Protein AF-A0A1Q9ULV7-F1 (afdb_monomer_lite)

Sequence (318 aa):
MSEQQWQPAEAELHELWAAVAELGGATAHGSRVTHRDVQRASTTVAAQVDVTGADGRRVAETFCASTSAKARGAMRMSDGSVDLGVWRFPHDPALPGLAAAVDADRMRALLTRFGLPTGGLTIRVRAYRPLRRAVVELRTDAASVFVKVLRPDRVEALHRLHRAAEGGIVPESLGWTDDGLLLLAGVGGRSLRDLLWSGNTIELERIDPASLVDTLRGLPQAFADQGHRPSWADRARHYADVVARLHPAVGGRAHAIADASRRGRRIRTCPCTATSTRPSCWCRAASSSACSTSTPRGRAIRTTTPPACSDTCPCWRR

Structure (mmCIF, N/CA/C/O backbone):
data_AF-A0A1Q9ULV7-F1
#
_entry.id   AF-A0A1Q9ULV7-F1
#
loop_
_atom_site.group_PDB
_atom_site.id
_atom_site.type_symbol
_atom_site.label_atom_id
_atom_site.label_alt_id
_atom_site.label_comp_id
_atom_site.label_asym_id
_atom_site.label_entity_id
_atom_site.label_seq_id
_atom_site.pdbx_PDB_ins_code
_atom_site.Cartn_x
_atom_site.Cartn_y
_atom_site.Cartn_z
_atom_site.occupancy
_atom_site.B_iso_or_equiv
_atom_site.auth_seq_id
_atom_site.auth_comp_id
_atom_site.auth_asym_id
_atom_site.auth_atom_id
_atom_site.pdbx_PDB_model_num
ATOM 1 N N . MET A 1 1 ? -30.154 12.757 0.458 1.00 32.81 1 MET A N 1
ATOM 2 C CA . MET A 1 1 ? -29.635 12.483 1.813 1.00 32.81 1 MET A CA 1
ATOM 3 C C . MET A 1 1 ? -28.124 12.580 1.743 1.00 32.81 1 MET A C 1
ATOM 5 O O . MET A 1 1 ? -27.527 11.855 0.960 1.00 32.81 1 MET A O 1
ATOM 9 N N . SER A 1 2 ? -27.523 13.549 2.431 1.00 41.06 2 SER A N 1
ATOM 10 C CA . SER A 1 2 ? -26.065 13.659 2.521 1.00 41.06 2 SER A CA 1
ATOM 11 C C . SER A 1 2 ? -25.571 12.486 3.362 1.00 41.06 2 SER A C 1
ATOM 13 O O . SER A 1 2 ? -25.710 12.543 4.580 1.00 41.06 2 SER A O 1
ATOM 15 N N . GLU A 1 3 ? -25.044 11.426 2.742 1.00 53.25 3 GLU A N 1
ATOM 16 C CA . GLU A 1 3 ? -24.237 10.436 3.464 1.00 53.25 3 GLU A CA 1
ATOM 17 C C . GLU A 1 3 ? -23.111 11.207 4.155 1.00 53.25 3 GLU A C 1
ATOM 19 O O . GLU A 1 3 ? -22.210 11.736 3.498 1.00 53.25 3 GLU A O 1
ATOM 24 N N . GLN A 1 4 ? -23.212 11.366 5.476 1.00 64.31 4 GLN A N 1
ATOM 25 C CA . GLN A 1 4 ? -22.136 11.940 6.265 1.00 64.31 4 GLN A CA 1
ATOM 26 C C . GLN A 1 4 ? -20.949 10.997 6.138 1.00 64.31 4 GLN A C 1
ATOM 28 O O . GLN A 1 4 ? -20.909 9.898 6.682 1.00 64.31 4 GLN A O 1
ATOM 33 N N . GLN A 1 5 ? -19.995 11.418 5.321 1.00 78.25 5 GLN A N 1
ATOM 34 C CA . GLN A 1 5 ? -18.771 10.684 5.129 1.00 78.25 5 GLN A CA 1
ATOM 35 C C . GLN A 1 5 ? -17.963 10.727 6.428 1.00 78.25 5 GLN A C 1
ATOM 37 O O . GLN A 1 5 ? -17.578 11.812 6.859 1.00 78.25 5 GLN A O 1
ATOM 42 N N . TRP A 1 6 ? -17.657 9.554 6.992 1.00 87.25 6 TRP A N 1
ATOM 43 C CA . TRP A 1 6 ? -16.797 9.420 8.170 1.00 87.25 6 TRP A CA 1
ATOM 44 C C . TRP A 1 6 ? -15.483 10.188 7.978 1.00 87.25 6 TRP A C 1
ATOM 46 O O . TRP A 1 6 ? -14.703 9.898 7.062 1.00 87.25 6 TRP A O 1
ATOM 56 N N . GLN A 1 7 ? -15.265 11.201 8.810 1.00 84.50 7 GLN A N 1
ATOM 57 C CA . GLN A 1 7 ? -14.091 12.068 8.799 1.00 84.50 7 GLN A CA 1
ATOM 58 C C . GLN A 1 7 ? -13.685 12.329 10.245 1.00 84.50 7 GLN A C 1
ATOM 60 O O . GLN A 1 7 ? -14.030 13.374 10.791 1.00 84.50 7 GLN A O 1
ATOM 65 N N . PRO A 1 8 ? -12.978 11.375 10.868 1.00 87.31 8 PRO A N 1
ATOM 66 C CA . PRO A 1 8 ? -12.764 11.433 12.295 1.00 87.31 8 PRO A CA 1
ATOM 67 C C . PRO A 1 8 ? -11.796 12.561 12.662 1.00 87.31 8 PRO A C 1
ATOM 69 O O . PRO A 1 8 ? -10.767 12.776 11.986 1.00 87.31 8 PRO A O 1
ATOM 72 N N . ALA A 1 9 ? -12.129 13.257 13.743 1.00 87.75 9 ALA A N 1
ATOM 73 C CA . ALA A 1 9 ? -11.237 14.150 14.459 1.00 87.75 9 ALA A CA 1
ATOM 74 C C . ALA A 1 9 ? -10.083 13.358 15.098 1.00 87.75 9 ALA A C 1
ATOM 76 O O . ALA A 1 9 ? -10.103 12.131 15.199 1.00 87.75 9 ALA A O 1
ATOM 77 N N . GLU A 1 10 ? -9.038 14.065 15.520 1.00 86.75 10 GLU A N 1
ATOM 78 C CA . GLU A 1 10 ? -7.874 13.431 16.147 1.00 86.75 10 GLU A CA 1
ATOM 79 C C . GLU A 1 10 ? -8.225 12.755 17.482 1.00 86.75 10 GLU A C 1
ATOM 81 O O . GLU A 1 10 ? -7.736 11.661 17.748 1.00 86.75 10 GLU A O 1
ATOM 86 N N . ALA A 1 11 ? -9.133 13.350 18.263 1.00 88.44 11 ALA A N 1
ATOM 87 C CA . ALA A 1 11 ? -9.629 12.774 19.514 1.00 88.44 11 ALA A CA 1
ATOM 88 C C . ALA A 1 11 ? -10.381 11.448 19.291 1.00 88.44 11 ALA A C 1
ATOM 90 O O . ALA A 1 11 ? -10.070 10.453 19.937 1.00 88.44 11 ALA A O 1
ATOM 91 N N . GLU A 1 12 ? -11.282 11.393 18.304 1.00 90.75 12 GLU A N 1
ATOM 92 C CA . GLU A 1 12 ? -12.015 10.164 17.955 1.00 90.75 12 GLU A CA 1
ATOM 93 C C . GLU A 1 12 ? -11.064 9.052 17.484 1.00 90.75 12 GLU A C 1
ATOM 95 O O . GLU A 1 12 ? -11.247 7.878 17.799 1.00 90.75 12 GLU A O 1
ATOM 100 N N . LEU A 1 13 ? -10.007 9.410 16.742 1.00 92.44 13 LEU A N 1
ATOM 101 C CA . LEU A 1 13 ? -8.967 8.451 16.367 1.00 92.44 13 LEU A CA 1
ATOM 102 C C . LEU A 1 13 ? -8.170 7.962 17.578 1.00 92.44 13 LEU A C 1
ATOM 104 O O . LEU A 1 13 ? -7.820 6.787 17.621 1.00 92.44 13 LEU A O 1
ATOM 108 N N . HIS A 1 14 ? -7.872 8.833 18.543 1.00 92.00 14 HIS A N 1
ATOM 109 C CA . HIS A 1 14 ? -7.173 8.447 19.766 1.00 92.00 14 HIS A CA 1
ATOM 110 C C . HIS A 1 14 ? -7.972 7.409 20.563 1.00 92.00 14 HIS A C 1
ATOM 112 O O . HIS A 1 14 ? -7.424 6.360 20.898 1.00 92.00 14 HIS A O 1
ATOM 118 N N . GLU A 1 15 ? -9.265 7.656 20.783 1.00 93.25 15 GLU A N 1
ATOM 119 C CA . GLU A 1 15 ? -10.170 6.719 21.464 1.00 93.25 15 GLU A CA 1
ATOM 120 C C . GLU A 1 15 ? -10.279 5.386 20.714 1.00 93.25 15 GLU A C 1
ATOM 122 O O . GLU A 1 15 ? -10.135 4.318 21.312 1.00 93.25 15 GLU A O 1
ATOM 127 N N . LEU A 1 16 ? -10.437 5.437 19.386 1.00 94.56 16 LEU A N 1
ATOM 128 C CA . LEU A 1 16 ? -10.466 4.242 18.544 1.00 94.56 16 LEU A CA 1
ATOM 129 C C . LEU A 1 16 ? -9.190 3.405 18.706 1.00 94.56 16 LEU A C 1
ATOM 131 O O . LEU A 1 16 ? -9.261 2.191 18.885 1.00 94.56 16 LEU A O 1
ATOM 135 N N . TRP A 1 17 ? -8.011 4.028 18.640 1.00 96.06 17 TRP A N 1
ATOM 136 C CA . TRP A 1 17 ? -6.744 3.302 18.752 1.00 96.06 17 TRP A CA 1
ATOM 137 C C . TRP A 1 17 ? -6.467 2.786 20.158 1.00 96.06 17 TRP A C 1
ATOM 139 O O . TRP A 1 17 ? -5.884 1.708 20.278 1.00 96.06 17 TRP A O 1
ATOM 149 N N . ALA A 1 18 ? -6.907 3.500 21.195 1.00 94.94 18 ALA A N 1
ATOM 150 C CA . ALA A 1 18 ? -6.852 3.020 22.570 1.00 94.94 18 ALA A CA 1
ATOM 151 C C . ALA A 1 18 ? -7.682 1.740 22.737 1.00 94.94 18 ALA A C 1
ATOM 153 O O . ALA A 1 18 ? -7.139 0.724 23.170 1.00 94.94 18 ALA A O 1
ATOM 154 N N . ALA A 1 19 ? -8.936 1.742 22.274 1.00 94.19 19 ALA A N 1
ATOM 155 C CA . ALA A 1 19 ? -9.805 0.567 22.327 1.00 94.19 19 ALA A CA 1
ATOM 156 C C . ALA A 1 19 ? -9.229 -0.628 21.541 1.00 94.19 19 ALA A C 1
ATOM 158 O O . ALA A 1 19 ? -9.236 -1.763 22.013 1.00 94.19 19 ALA A O 1
ATOM 159 N N . VAL A 1 20 ? -8.675 -0.387 20.346 1.00 94.31 20 VAL A N 1
ATOM 160 C CA . VAL A 1 20 ? -8.048 -1.442 19.525 1.00 94.31 20 VAL A CA 1
ATOM 161 C C . VAL A 1 20 ? -6.798 -2.020 20.188 1.00 94.31 20 VAL A C 1
ATOM 163 O O . VAL A 1 20 ? -6.559 -3.226 20.089 1.00 94.31 20 VAL A O 1
ATOM 166 N N . ALA A 1 21 ? -5.987 -1.184 20.840 1.00 94.69 21 ALA A N 1
ATOM 167 C CA . ALA A 1 21 ? -4.818 -1.648 21.578 1.00 94.69 21 ALA A CA 1
ATOM 168 C C . ALA A 1 21 ? -5.236 -2.508 22.776 1.00 94.69 21 ALA A C 1
ATOM 170 O O . ALA A 1 21 ? -4.694 -3.602 22.941 1.00 94.69 21 ALA A O 1
ATOM 171 N N . GLU A 1 22 ? -6.233 -2.061 23.544 1.00 93.94 22 GLU A N 1
ATOM 172 C CA . GLU A 1 22 ? -6.719 -2.747 24.744 1.00 93.94 22 GLU A CA 1
ATOM 173 C C . GLU A 1 22 ? -7.299 -4.127 24.417 1.00 93.94 22 GLU A C 1
ATOM 175 O O . GLU A 1 22 ? -6.940 -5.116 25.055 1.00 93.94 22 GLU A O 1
ATOM 180 N N . LEU A 1 23 ? -8.085 -4.231 23.340 1.00 90.50 23 LEU A N 1
ATOM 181 C CA . LEU A 1 23 ? -8.566 -5.517 22.814 1.00 90.50 23 LEU A CA 1
ATOM 182 C C . LEU A 1 23 ? -7.422 -6.477 22.452 1.00 90.50 23 LEU A C 1
ATOM 184 O O . LEU A 1 23 ? -7.585 -7.694 22.506 1.00 90.50 23 LEU A O 1
ATOM 188 N N . GLY A 1 24 ? -6.265 -5.935 22.072 1.00 88.00 24 GLY A N 1
ATOM 189 C CA . GLY A 1 24 ? -5.045 -6.687 21.795 1.00 88.00 24 GLY A CA 1
ATOM 190 C C . GLY A 1 24 ? -4.137 -6.899 23.009 1.00 88.00 24 GLY A C 1
ATOM 191 O O . GLY A 1 24 ? -2.995 -7.311 22.810 1.00 88.00 24 GLY A O 1
ATOM 192 N N . GLY A 1 25 ? -4.593 -6.587 24.228 1.00 91.62 25 GLY A N 1
ATOM 193 C CA . GLY A 1 25 ? -3.808 -6.716 25.459 1.00 91.62 25 GLY A CA 1
ATOM 194 C C . GLY A 1 25 ? -2.664 -5.704 25.579 1.00 91.62 25 GLY A C 1
ATOM 195 O O . GLY A 1 25 ? -1.643 -6.005 26.199 1.00 91.62 25 GLY A O 1
ATOM 196 N N . ALA A 1 26 ? -2.796 -4.535 24.950 1.00 94.88 26 ALA A N 1
ATOM 197 C CA . ALA A 1 26 ? -1.794 -3.477 24.965 1.00 94.88 26 ALA A CA 1
ATOM 198 C C . ALA A 1 26 ? -2.403 -2.120 25.343 1.00 94.88 26 ALA A C 1
ATOM 200 O O . ALA A 1 26 ? -3.591 -1.877 25.168 1.00 94.88 26 ALA A O 1
ATOM 201 N N . THR A 1 27 ? -1.574 -1.196 25.816 1.00 95.88 27 THR A N 1
ATOM 202 C CA . THR A 1 27 ? -1.992 0.185 26.105 1.00 95.88 27 THR A CA 1
ATOM 203 C C . THR A 1 27 ? -1.445 1.124 25.040 1.00 95.88 27 THR A C 1
ATOM 205 O O . THR A 1 27 ? -0.239 1.118 24.794 1.00 95.88 27 THR A O 1
ATOM 208 N N . ALA A 1 28 ? -2.305 1.934 24.416 1.00 95.94 28 ALA A N 1
ATOM 209 C CA . ALA A 1 28 ? -1.885 2.971 23.476 1.00 95.94 28 ALA A CA 1
ATOM 210 C C . ALA A 1 28 ? -1.490 4.262 24.212 1.00 95.94 28 ALA A C 1
ATOM 212 O O . ALA A 1 28 ? -2.206 4.720 25.095 1.00 95.94 28 ALA A O 1
ATOM 213 N N . HIS A 1 29 ? -0.378 4.879 23.809 1.00 92.88 29 HIS A N 1
ATOM 214 C CA . HIS A 1 29 ? 0.146 6.113 24.427 1.00 92.88 29 HIS A CA 1
ATOM 215 C C . HIS A 1 29 ? 0.010 7.344 23.536 1.00 92.88 29 HIS A C 1
ATOM 217 O O . HIS A 1 29 ? 0.014 8.476 24.009 1.00 92.88 29 HIS A O 1
ATOM 223 N N . GLY A 1 30 ? -0.059 7.134 22.225 1.00 91.88 30 GLY A N 1
ATOM 224 C CA . GLY A 1 30 ? -0.088 8.200 21.238 1.00 91.88 30 GLY A CA 1
ATOM 225 C C . GLY A 1 30 ? -0.215 7.636 19.836 1.00 91.88 30 GLY A C 1
ATOM 226 O O . GLY A 1 30 ? 0.071 6.461 19.593 1.00 91.88 30 GLY A O 1
ATOM 227 N N . SER A 1 31 ? -0.663 8.472 18.903 1.00 95.12 31 SER A N 1
ATOM 228 C CA . SER A 1 31 ? -0.766 8.070 17.508 1.00 95.12 31 SER A CA 1
ATOM 229 C C . SER A 1 31 ? -0.402 9.198 16.559 1.00 95.12 31 SER A C 1
ATOM 231 O O . SER A 1 31 ? -0.527 10.375 16.881 1.00 95.12 31 SER A O 1
ATOM 233 N N . ARG A 1 32 ? 0.038 8.823 15.363 1.00 94.62 32 ARG A N 1
ATOM 234 C CA . ARG A 1 32 ? 0.311 9.744 14.268 1.00 94.62 32 ARG A CA 1
ATOM 235 C C . ARG A 1 32 ? -0.296 9.192 12.996 1.00 94.62 32 ARG A C 1
ATOM 237 O O . ARG A 1 32 ? 0.119 8.137 12.513 1.00 94.62 32 ARG A O 1
ATOM 244 N N . VAL A 1 33 ? -1.247 9.921 12.419 1.00 94.75 33 VAL A N 1
ATOM 245 C CA . VAL A 1 33 ? -1.843 9.552 11.132 1.00 94.75 33 VAL A CA 1
ATOM 246 C C . VAL A 1 33 ? -0.758 9.548 10.056 1.00 94.75 33 VAL A C 1
ATOM 248 O O . VAL A 1 33 ? -0.104 10.556 9.794 1.00 94.75 33 VAL A O 1
ATOM 251 N N . THR A 1 34 ? -0.565 8.398 9.419 1.00 94.56 34 THR A N 1
ATOM 252 C CA . THR A 1 34 ? 0.392 8.209 8.319 1.00 94.56 34 THR A CA 1
ATOM 253 C C . THR A 1 34 ? -0.307 8.118 6.969 1.00 94.56 34 THR A C 1
ATOM 255 O O . THR A 1 34 ? 0.311 8.353 5.928 1.00 94.56 34 THR A O 1
ATOM 258 N N . HIS A 1 35 ? -1.605 7.804 6.967 1.00 93.38 35 HIS A N 1
ATOM 259 C CA . HIS A 1 35 ? -2.405 7.690 5.760 1.00 93.38 35 HIS A CA 1
ATOM 260 C C . HIS A 1 35 ? -3.851 8.121 5.998 1.00 93.38 35 HIS A C 1
ATOM 262 O O . HIS A 1 35 ? -4.476 7.714 6.975 1.00 93.38 35 HIS A O 1
ATOM 268 N N . ARG A 1 36 ? -4.410 8.880 5.052 1.00 92.19 36 ARG A N 1
ATOM 269 C CA . ARG A 1 36 ? -5.841 9.182 4.977 1.00 92.19 36 ARG A CA 1
ATOM 270 C C . ARG A 1 36 ? -6.268 9.174 3.507 1.00 92.19 36 ARG A C 1
ATOM 272 O O . ARG A 1 36 ? -5.798 9.998 2.725 1.00 92.19 36 ARG A O 1
ATOM 279 N N . ASP A 1 37 ? -7.120 8.224 3.127 1.00 90.69 37 ASP A N 1
ATOM 280 C CA . ASP A 1 37 ? -7.722 8.119 1.791 1.00 90.69 37 ASP A CA 1
ATOM 281 C C . ASP A 1 37 ? -9.222 8.405 1.884 1.00 90.69 37 ASP A C 1
ATOM 283 O O . ASP A 1 37 ? -9.976 7.627 2.470 1.00 90.69 37 ASP A O 1
ATOM 287 N N . VAL A 1 38 ? -9.646 9.525 1.301 1.00 88.81 38 VAL A N 1
ATOM 288 C CA . VAL A 1 38 ? -11.042 9.977 1.270 1.00 88.81 38 VAL A CA 1
ATOM 289 C C . VAL A 1 38 ? -11.572 9.771 -0.146 1.00 88.81 38 VAL A C 1
ATOM 291 O O . VAL A 1 38 ? -11.204 10.486 -1.078 1.00 88.81 38 VAL A O 1
ATOM 294 N N . GLN A 1 39 ? -12.426 8.767 -0.318 1.00 85.00 39 GLN A N 1
ATOM 295 C CA . GLN A 1 39 ? -13.114 8.463 -1.578 1.00 85.00 39 GLN A CA 1
ATOM 296 C C . GLN A 1 39 ? -14.535 9.023 -1.552 1.00 85.00 39 GLN A C 1
ATOM 298 O O . GLN A 1 39 ? -14.931 9.628 -0.575 1.00 85.00 39 GLN A O 1
ATOM 303 N N . ARG A 1 40 ? -15.343 8.845 -2.601 1.00 79.94 40 ARG A N 1
ATOM 304 C CA . ARG A 1 40 ? -16.741 9.320 -2.553 1.00 79.94 40 ARG A CA 1
ATOM 305 C C . ARG A 1 40 ? -17.602 8.587 -1.518 1.00 79.94 40 ARG A C 1
ATOM 307 O O . ARG A 1 40 ? -18.448 9.216 -0.911 1.00 79.94 40 ARG A O 1
ATOM 314 N N . ALA A 1 41 ? -17.371 7.287 -1.339 1.00 84.00 41 ALA A N 1
ATOM 315 C CA . ALA A 1 41 ? -18.220 6.402 -0.533 1.00 84.00 41 ALA A CA 1
ATOM 316 C C . ALA A 1 41 ? -17.466 5.718 0.621 1.00 84.00 41 ALA A C 1
ATOM 318 O O . ALA A 1 41 ? -17.955 4.762 1.209 1.00 84.00 41 ALA A O 1
ATOM 319 N N . SER A 1 42 ? -16.220 6.117 0.896 1.00 91.12 42 SER A N 1
ATOM 320 C CA . SER A 1 42 ? -15.445 5.503 1.977 1.00 91.12 42 SER A CA 1
ATOM 321 C C . SER A 1 42 ? -14.295 6.388 2.420 1.00 91.12 42 SER A C 1
ATOM 323 O O . SER A 1 42 ? -13.649 7.022 1.582 1.00 91.12 42 SER A O 1
ATOM 325 N N . THR A 1 43 ? -13.963 6.316 3.700 1.00 93.56 43 THR A N 1
ATOM 326 C CA . THR A 1 43 ? -12.745 6.895 4.266 1.00 93.56 43 THR A CA 1
ATOM 327 C C . THR A 1 43 ? -11.902 5.773 4.849 1.00 93.56 43 THR A C 1
ATOM 329 O O . THR A 1 43 ? -12.435 4.845 5.446 1.00 93.56 43 THR A O 1
ATOM 332 N N . THR A 1 44 ? -10.591 5.819 4.624 1.00 96.00 44 THR A N 1
ATOM 333 C CA . THR A 1 44 ? -9.619 4.880 5.200 1.00 96.00 44 THR A CA 1
ATOM 334 C C . THR A 1 44 ? -8.516 5.663 5.888 1.00 96.00 44 THR A C 1
ATOM 336 O O . THR A 1 44 ? -7.936 6.562 5.278 1.00 96.00 44 THR A O 1
ATOM 339 N N . VAL A 1 45 ? -8.215 5.319 7.134 1.00 96.62 45 VAL A N 1
ATOM 340 C CA . VAL A 1 45 ? -7.167 5.941 7.945 1.00 96.62 45 VAL A CA 1
ATOM 341 C C . VAL A 1 45 ? -6.171 4.866 8.356 1.00 96.62 45 VAL A C 1
ATOM 343 O O . VAL A 1 45 ? -6.577 3.767 8.722 1.00 96.62 45 VAL A O 1
ATOM 346 N N . ALA A 1 46 ? -4.879 5.181 8.300 1.00 97.44 46 ALA A N 1
ATOM 347 C CA . ALA A 1 46 ? -3.854 4.428 9.011 1.00 97.44 46 ALA A CA 1
ATOM 348 C C . ALA A 1 46 ? -3.035 5.364 9.892 1.00 97.44 46 ALA A C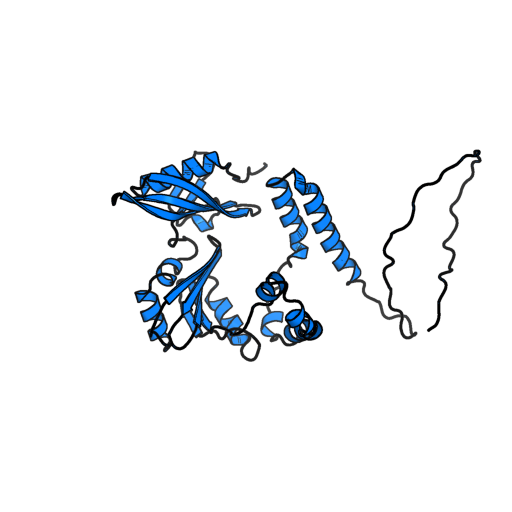 1
ATOM 350 O O . ALA A 1 46 ? -2.729 6.496 9.497 1.00 97.44 46 ALA A O 1
ATOM 351 N N . ALA A 1 47 ? -2.667 4.875 11.067 1.00 97.44 47 ALA A N 1
ATOM 352 C CA . ALA A 1 47 ? -1.849 5.587 12.029 1.00 97.44 47 ALA A CA 1
ATOM 353 C C . ALA A 1 47 ? -0.725 4.686 12.534 1.00 97.44 47 ALA A C 1
ATOM 355 O O . ALA A 1 47 ? -0.903 3.476 12.662 1.00 97.44 47 ALA A O 1
ATOM 356 N N . GLN A 1 48 ? 0.428 5.290 12.816 1.00 97.19 48 GLN A N 1
ATOM 357 C CA . GLN A 1 48 ? 1.386 4.680 13.727 1.00 97.19 48 GLN A CA 1
ATOM 358 C C . GLN A 1 48 ? 0.906 4.930 15.152 1.00 97.19 48 GLN A C 1
ATOM 360 O O . GLN A 1 48 ? 0.643 6.080 15.489 1.00 97.19 48 GLN A O 1
ATOM 365 N N . VAL A 1 49 ? 0.769 3.875 15.944 1.00 97.38 49 VAL A N 1
ATOM 366 C CA . VAL A 1 49 ? 0.291 3.904 17.324 1.00 97.38 49 VAL A CA 1
ATOM 367 C C . VAL A 1 49 ? 1.393 3.344 18.204 1.00 97.38 49 VAL A C 1
ATOM 369 O O . VAL A 1 49 ? 1.861 2.228 17.979 1.00 97.38 49 VAL A O 1
ATOM 372 N N . ASP A 1 50 ? 1.815 4.124 19.187 1.00 96.88 50 ASP A N 1
ATOM 373 C CA . ASP A 1 50 ? 2.756 3.647 20.187 1.00 96.88 50 ASP A CA 1
ATOM 374 C C . ASP A 1 50 ? 2.001 2.816 21.217 1.00 96.88 50 ASP A C 1
ATOM 376 O O . ASP A 1 50 ? 1.136 3.344 21.919 1.00 96.88 50 ASP A O 1
ATOM 380 N N . VAL A 1 51 ? 2.349 1.538 21.330 1.00 96.88 51 VAL A N 1
ATOM 381 C CA . VAL A 1 51 ? 1.700 0.595 22.238 1.00 96.88 51 VAL A CA 1
ATOM 382 C C . VAL A 1 51 ? 2.706 -0.024 23.199 1.00 96.88 51 VAL A C 1
ATOM 384 O O . VAL A 1 51 ? 3.856 -0.265 22.830 1.00 96.88 51 VAL A O 1
ATOM 387 N N . THR A 1 52 ? 2.275 -0.292 24.428 1.00 96.81 52 THR A N 1
ATOM 388 C CA . THR A 1 52 ? 3.006 -1.135 25.383 1.00 96.81 52 THR A CA 1
ATOM 389 C C . THR A 1 52 ? 2.260 -2.447 25.542 1.00 96.81 52 THR A C 1
ATOM 391 O O . THR A 1 52 ? 1.099 -2.434 25.947 1.00 96.81 52 THR A O 1
ATOM 394 N N . GLY A 1 53 ? 2.912 -3.556 25.192 1.00 91.31 53 GLY A N 1
ATOM 395 C CA . GLY A 1 53 ? 2.358 -4.897 25.372 1.00 91.31 53 GLY A CA 1
ATOM 396 C C . GLY A 1 53 ? 2.498 -5.406 26.808 1.00 91.31 53 GLY A C 1
ATOM 397 O O . GLY A 1 53 ? 3.082 -4.747 27.669 1.00 91.31 53 GLY A O 1
ATOM 398 N N . ALA A 1 54 ? 2.008 -6.622 27.052 1.00 86.38 54 ALA A N 1
ATOM 399 C CA . ALA A 1 54 ? 2.124 -7.295 28.348 1.00 86.38 54 ALA A CA 1
ATOM 400 C C . ALA A 1 54 ? 3.583 -7.540 28.792 1.00 86.38 54 ALA A C 1
ATOM 402 O O . ALA A 1 54 ? 3.852 -7.663 29.982 1.00 86.38 54 ALA A O 1
ATOM 403 N N . ASP A 1 55 ? 4.528 -7.574 27.848 1.00 89.75 55 ASP A N 1
ATOM 404 C CA . ASP A 1 55 ? 5.971 -7.667 28.105 1.00 89.75 55 ASP A CA 1
ATOM 405 C C . ASP A 1 55 ? 6.589 -6.343 28.605 1.00 89.75 55 ASP A C 1
ATOM 407 O O . ASP A 1 55 ? 7.793 -6.270 28.848 1.00 89.75 55 ASP A O 1
ATOM 411 N N . GLY A 1 56 ? 5.784 -5.281 28.731 1.00 91.25 56 GLY A N 1
ATOM 412 C CA . GLY A 1 56 ? 6.219 -3.943 29.127 1.00 91.25 56 GLY A CA 1
ATOM 413 C C . GLY A 1 56 ? 6.986 -3.191 28.036 1.00 91.25 56 GLY A C 1
ATOM 414 O O . GLY A 1 56 ? 7.367 -2.034 28.238 1.00 91.25 56 GLY A O 1
ATOM 415 N N . ARG A 1 57 ? 7.207 -3.794 26.861 1.00 92.44 57 ARG A N 1
ATOM 416 C CA . ARG A 1 57 ? 7.992 -3.184 25.791 1.00 92.44 57 ARG A CA 1
ATOM 417 C C . ARG A 1 57 ? 7.125 -2.236 24.977 1.00 92.44 57 ARG A C 1
ATOM 419 O O . ARG A 1 57 ? 6.039 -2.588 24.520 1.00 92.44 57 ARG A O 1
ATOM 426 N N . ARG A 1 58 ? 7.638 -1.024 24.753 1.00 94.19 58 ARG A N 1
ATOM 427 C CA . ARG A 1 58 ? 6.984 -0.030 23.901 1.00 94.19 58 ARG A CA 1
ATOM 428 C C . ARG A 1 58 ? 7.414 -0.201 22.448 1.00 94.19 58 ARG A C 1
ATOM 430 O O . ARG A 1 58 ? 8.608 -0.196 22.148 1.00 94.19 58 ARG A O 1
ATOM 437 N N . VAL A 1 59 ? 6.444 -0.327 21.550 1.00 95.25 59 VAL A N 1
ATOM 438 C CA . VAL A 1 59 ? 6.657 -0.474 20.106 1.00 95.25 59 VAL A CA 1
ATOM 439 C C . VAL A 1 59 ? 5.691 0.408 19.324 1.00 95.25 59 VAL A C 1
ATOM 441 O O . VAL A 1 59 ? 4.581 0.678 19.773 1.00 95.25 59 VAL A O 1
ATOM 444 N N . ALA A 1 60 ? 6.115 0.859 18.145 1.00 95.12 60 ALA A N 1
ATOM 445 C CA . ALA A 1 60 ? 5.242 1.565 17.215 1.00 95.12 60 ALA A CA 1
ATOM 446 C C . ALA A 1 60 ? 4.617 0.564 16.238 1.00 95.12 60 ALA A C 1
ATOM 448 O O . ALA A 1 60 ? 5.321 -0.081 15.458 1.00 95.12 60 ALA A O 1
ATOM 449 N N . GLU A 1 61 ? 3.294 0.470 16.243 1.00 95.75 61 GLU A N 1
ATOM 450 C CA . GLU A 1 61 ? 2.527 -0.404 15.360 1.00 95.75 61 GLU A CA 1
ATOM 451 C C . GLU A 1 61 ? 1.683 0.383 14.368 1.00 95.75 61 GLU A C 1
ATOM 453 O O . GLU A 1 61 ? 1.412 1.559 14.566 1.00 95.75 61 GLU A O 1
ATOM 458 N N . THR A 1 62 ? 1.266 -0.242 13.265 1.00 97.56 62 THR A N 1
ATOM 459 C CA . THR A 1 62 ? 0.381 0.415 12.291 1.00 97.56 62 THR A CA 1
ATOM 460 C C . THR A 1 62 ? -1.033 -0.125 12.411 1.00 97.56 62 THR A C 1
ATOM 462 O O . THR A 1 62 ? -1.290 -1.273 12.048 1.00 97.56 62 THR A O 1
ATOM 465 N N . PHE A 1 63 ? -1.953 0.718 12.873 1.00 97.88 63 PHE A N 1
ATOM 466 C CA . PHE A 1 63 ? -3.383 0.414 12.933 1.00 97.88 63 PHE A CA 1
ATOM 467 C C . PHE A 1 63 ? -4.100 1.087 11.770 1.00 97.88 63 PHE A C 1
ATOM 469 O O . PHE A 1 63 ? -3.687 2.147 11.291 1.00 97.88 63 PHE A O 1
ATOM 476 N N . CYS A 1 64 ? -5.151 0.444 11.277 1.00 98.06 64 CYS A N 1
ATOM 477 C CA . CYS A 1 64 ? -5.936 0.906 10.144 1.00 98.06 64 CYS A CA 1
ATOM 478 C C . CYS A 1 64 ? -7.428 0.779 10.447 1.00 98.06 64 CYS A C 1
ATOM 480 O O . CYS A 1 64 ? -7.850 -0.197 11.060 1.00 98.06 64 CYS A O 1
ATOM 482 N N . ALA A 1 65 ? -8.221 1.732 9.963 1.00 97.44 65 ALA A N 1
ATOM 483 C CA . ALA A 1 65 ? -9.676 1.695 10.037 1.00 97.44 65 ALA A CA 1
ATOM 484 C C . ALA A 1 65 ? -10.297 2.226 8.745 1.00 97.44 65 ALA A C 1
ATOM 486 O O . ALA A 1 65 ? -9.743 3.112 8.082 1.00 97.44 65 ALA A O 1
ATOM 487 N N . SER A 1 66 ? -11.444 1.676 8.354 1.00 96.81 66 SER A N 1
ATOM 488 C CA . SER A 1 66 ? -12.119 2.068 7.121 1.00 96.81 66 SER A CA 1
ATOM 489 C C . SER A 1 66 ? -13.617 1.807 7.147 1.00 96.81 66 SER A C 1
ATOM 491 O O . SER A 1 66 ? -14.050 0.744 7.578 1.00 96.81 66 SER A O 1
ATOM 493 N N . THR A 1 67 ? -14.386 2.716 6.543 1.00 95.38 67 THR A N 1
ATOM 494 C CA . THR A 1 67 ? -15.803 2.492 6.195 1.00 95.38 67 THR A CA 1
ATOM 495 C C . THR A 1 67 ? -15.987 1.745 4.870 1.00 95.38 67 THR A C 1
ATOM 497 O O . THR A 1 67 ? -17.102 1.527 4.402 1.00 95.38 67 THR A O 1
ATOM 500 N N . SER A 1 68 ? -14.900 1.379 4.183 1.00 94.69 68 SER A N 1
ATOM 501 C CA . SER A 1 68 ? -14.999 0.684 2.902 1.00 94.69 68 SER A CA 1
ATOM 502 C C . SER A 1 68 ? -15.549 -0.729 3.083 1.00 94.69 68 SER A C 1
ATOM 504 O O . SER A 1 68 ? -15.050 -1.490 3.903 1.00 94.69 68 SER A O 1
ATOM 506 N N . ALA A 1 69 ? -16.444 -1.160 2.190 1.00 92.81 69 ALA A N 1
ATOM 507 C CA . ALA A 1 69 ? -16.875 -2.560 2.116 1.00 92.81 69 ALA A CA 1
ATOM 508 C C . ALA A 1 69 ? -15.709 -3.560 1.942 1.00 92.81 69 ALA A C 1
ATOM 510 O O . ALA A 1 69 ? -15.851 -4.739 2.250 1.00 92.81 69 ALA A O 1
ATOM 511 N N . LYS A 1 70 ? -14.537 -3.102 1.479 1.00 93.88 70 LYS A N 1
ATOM 512 C CA . LYS A 1 70 ? -13.316 -3.922 1.387 1.00 93.88 70 LYS A CA 1
ATOM 513 C C . LYS A 1 70 ? -12.719 -4.273 2.753 1.00 93.88 70 LYS A C 1
ATOM 515 O O . LYS A 1 70 ? -11.900 -5.177 2.822 1.00 93.88 70 LYS A O 1
ATOM 520 N N . ALA A 1 71 ? -13.115 -3.569 3.811 1.00 95.38 71 ALA A N 1
ATOM 521 C CA . ALA A 1 71 ? -12.679 -3.824 5.177 1.00 95.38 71 ALA A CA 1
ATOM 522 C C . ALA A 1 71 ? -13.577 -4.830 5.919 1.00 95.38 71 ALA A C 1
ATOM 524 O O . ALA A 1 71 ? -13.317 -5.126 7.075 1.00 95.38 71 ALA A O 1
ATOM 525 N N . ARG A 1 72 ? -14.609 -5.393 5.267 1.00 87.94 72 ARG A N 1
ATOM 526 C CA . ARG A 1 72 ? -15.558 -6.340 5.888 1.00 87.94 72 ARG A CA 1
ATOM 527 C C . ARG A 1 72 ? -14.917 -7.614 6.448 1.00 87.94 72 ARG A C 1
ATOM 529 O O . ARG A 1 72 ? -15.525 -8.249 7.296 1.00 87.94 72 ARG A O 1
ATOM 536 N N . GLY A 1 73 ? -13.731 -7.989 5.967 1.00 89.50 73 GLY A N 1
ATOM 537 C CA . GLY A 1 73 ? -12.962 -9.119 6.500 1.00 89.50 73 GLY A CA 1
ATOM 538 C C . GLY A 1 73 ? -12.150 -8.798 7.761 1.00 89.50 73 GLY A C 1
ATOM 539 O O . GLY A 1 73 ? -11.459 -9.677 8.259 1.00 89.50 73 GLY A O 1
ATOM 540 N N . ALA A 1 74 ? -12.182 -7.553 8.246 1.00 95.56 74 ALA A N 1
ATOM 541 C CA . ALA A 1 74 ? -11.506 -7.128 9.467 1.00 95.56 74 ALA A CA 1
ATOM 542 C C . ALA A 1 74 ? -12.455 -7.123 10.679 1.00 95.56 74 ALA A C 1
ATOM 544 O O . ALA A 1 74 ? -13.667 -7.304 10.539 1.00 95.56 74 ALA A O 1
ATOM 545 N N . MET A 1 75 ? -11.900 -6.884 11.871 1.00 95.19 75 MET A N 1
ATOM 546 C CA . MET A 1 75 ? -12.688 -6.686 13.089 1.00 95.19 75 MET A CA 1
ATOM 547 C C . MET A 1 75 ? -13.623 -5.490 12.901 1.00 95.19 75 MET A C 1
ATOM 549 O O . MET A 1 75 ? -13.184 -4.435 12.448 1.00 95.19 75 MET A O 1
ATOM 553 N N . ARG A 1 76 ? -14.906 -5.650 13.232 1.00 94.50 76 ARG A N 1
ATOM 554 C CA . ARG A 1 76 ? -15.885 -4.568 13.110 1.00 94.50 76 ARG A CA 1
ATOM 555 C C . ARG A 1 76 ? -16.016 -3.801 14.413 1.00 94.50 76 ARG A C 1
ATOM 557 O O . ARG A 1 76 ? -16.165 -4.411 15.467 1.00 94.50 76 ARG A O 1
ATOM 564 N N . MET A 1 77 ? -16.009 -2.480 14.315 1.00 91.69 77 MET A N 1
ATOM 565 C CA . MET A 1 77 ? -16.307 -1.565 15.410 1.00 91.69 77 MET A CA 1
ATOM 566 C C . MET A 1 77 ? -17.386 -0.597 14.950 1.00 91.69 77 MET A C 1
ATOM 568 O O . MET A 1 77 ? -17.306 -0.061 13.846 1.00 91.69 77 MET A O 1
ATOM 572 N N . SER A 1 78 ? -18.390 -0.374 15.792 1.00 89.81 78 SER A N 1
ATOM 573 C CA . SER A 1 78 ? -19.469 0.556 15.489 1.00 89.81 78 SER A CA 1
ATOM 574 C C . SER A 1 78 ? -19.895 1.324 16.728 1.00 89.81 78 SER A C 1
ATOM 576 O O . SER A 1 78 ? -19.969 0.757 17.814 1.00 89.81 78 SER A O 1
ATOM 578 N N . ASP A 1 79 ? -20.207 2.601 16.531 1.00 84.44 79 ASP A N 1
ATOM 579 C CA . ASP A 1 79 ? -20.843 3.481 17.516 1.00 84.44 79 ASP A CA 1
ATOM 580 C C . ASP A 1 79 ? -22.371 3.586 17.303 1.00 84.44 79 ASP A C 1
ATOM 582 O O . ASP A 1 79 ? -23.032 4.457 17.861 1.00 84.44 79 ASP A O 1
ATOM 586 N N . GLY A 1 80 ? -22.942 2.716 16.457 1.00 85.06 80 GLY A N 1
ATOM 587 C CA . GLY A 1 80 ? -24.350 2.747 16.047 1.00 85.06 80 GLY A CA 1
ATOM 588 C C . GLY A 1 80 ? -24.652 3.684 14.871 1.00 85.06 80 GLY A C 1
ATOM 589 O O . GLY A 1 80 ? -25.717 3.565 14.266 1.00 85.06 80 GLY A O 1
ATOM 590 N N . SER A 1 81 ? -23.723 4.568 14.500 1.00 84.19 81 SER A N 1
ATOM 591 C CA . SER A 1 81 ? -23.852 5.504 13.375 1.00 84.19 81 SER A CA 1
ATOM 592 C C . SER A 1 81 ? -22.876 5.204 12.232 1.00 84.19 81 SER A C 1
ATOM 594 O O . SER A 1 81 ? -23.232 5.315 11.057 1.00 84.19 81 SER A O 1
ATOM 596 N N . VAL A 1 82 ? -21.663 4.759 12.563 1.00 86.56 82 VAL A N 1
ATOM 597 C CA . VAL A 1 82 ? -20.613 4.370 11.621 1.00 86.56 82 VAL A CA 1
ATOM 598 C C . VAL A 1 82 ? -20.201 2.926 11.904 1.00 86.56 82 VAL A C 1
ATOM 600 O O . VAL A 1 82 ? -20.032 2.537 13.056 1.00 86.56 82 VAL A O 1
ATOM 603 N N . ASP A 1 83 ? -20.041 2.118 10.853 1.00 91.56 83 ASP A N 1
ATOM 604 C CA . ASP A 1 83 ? -19.451 0.773 10.926 1.00 91.56 83 ASP A CA 1
ATOM 605 C C . ASP A 1 83 ? -18.057 0.804 10.285 1.00 91.56 83 ASP A C 1
ATOM 607 O O . ASP A 1 83 ? -17.886 1.212 9.127 1.00 91.56 83 ASP A O 1
ATOM 611 N N . LEU A 1 84 ? -17.051 0.416 11.064 1.00 95.12 84 LEU A N 1
ATOM 612 C CA . LEU A 1 84 ? -15.643 0.436 10.697 1.00 95.12 84 LEU A CA 1
ATOM 613 C C . LEU A 1 84 ? -15.093 -0.982 10.674 1.00 95.12 84 LEU A C 1
ATOM 615 O O . LEU A 1 84 ? -15.167 -1.702 11.664 1.00 95.12 84 LEU A O 1
ATOM 619 N N . GLY A 1 85 ? -14.426 -1.347 9.582 1.00 97.19 85 GLY A N 1
ATOM 620 C CA . GLY A 1 85 ? -13.461 -2.441 9.616 1.00 97.19 85 GLY A CA 1
ATOM 621 C C . GLY A 1 85 ? -12.128 -1.926 10.151 1.00 97.19 85 GLY A C 1
ATOM 622 O O . GLY A 1 85 ? -11.618 -0.923 9.645 1.00 97.19 85 GLY A O 1
ATOM 623 N N . VAL A 1 86 ? -11.566 -2.608 11.146 1.00 97.38 86 VAL A N 1
ATOM 624 C CA . VAL A 1 86 ? -10.362 -2.215 11.884 1.00 97.38 86 VAL A CA 1
ATOM 625 C C . VAL A 1 86 ? -9.365 -3.368 11.934 1.00 97.38 86 VAL A C 1
ATOM 627 O O . VAL A 1 86 ? -9.723 -4.506 12.230 1.00 97.38 86 VAL A O 1
ATOM 630 N N . TRP A 1 87 ? -8.102 -3.092 11.613 1.00 97.62 87 TRP A N 1
ATOM 631 C CA . TRP A 1 87 ? -7.055 -4.112 11.555 1.00 97.62 87 TRP A CA 1
ATOM 632 C C . TRP A 1 87 ? -5.674 -3.558 11.903 1.00 97.62 87 TRP A C 1
ATOM 634 O O . TRP A 1 87 ? -5.410 -2.357 11.811 1.00 97.62 87 TRP A O 1
ATOM 644 N N . ARG A 1 88 ? -4.770 -4.472 12.262 1.00 96.62 88 ARG A N 1
ATOM 645 C CA . ARG A 1 88 ? -3.344 -4.205 12.485 1.00 96.62 88 ARG A CA 1
ATOM 646 C C . ARG A 1 88 ? -2.565 -4.650 11.255 1.00 96.62 88 ARG A C 1
ATOM 648 O O . ARG A 1 88 ? -2.841 -5.709 10.695 1.00 96.62 88 ARG A O 1
ATOM 655 N N . PHE A 1 89 ? -1.593 -3.860 10.815 1.00 97.25 89 PHE A N 1
ATOM 656 C CA . PHE A 1 89 ? -0.609 -4.330 9.838 1.00 97.25 89 PHE A CA 1
ATOM 657 C C . PHE A 1 89 ? 0.143 -5.546 10.418 1.00 97.25 89 PHE A C 1
ATOM 659 O O . PHE A 1 89 ? 0.531 -5.475 11.583 1.00 97.25 89 PHE A O 1
ATOM 666 N N . PRO A 1 90 ? 0.386 -6.628 9.650 1.00 97.88 90 PRO A N 1
ATOM 667 C CA . PRO A 1 90 ? 0.182 -6.790 8.202 1.00 97.88 90 PRO A CA 1
ATOM 668 C C . PRO A 1 90 ? -1.154 -7.447 7.785 1.00 97.88 90 PRO A C 1
ATOM 670 O O . PRO A 1 90 ? -1.294 -7.856 6.635 1.00 97.88 90 PRO A O 1
ATOM 673 N N . HIS A 1 91 ? -2.149 -7.549 8.667 1.00 97.75 91 HIS A N 1
ATOM 674 C CA . HIS A 1 91 ? -3.399 -8.295 8.447 1.00 97.75 91 HIS A CA 1
ATOM 675 C C . HIS A 1 91 ? -4.479 -7.484 7.708 1.00 97.75 91 HIS A C 1
ATOM 677 O O . HIS A 1 91 ? -5.611 -7.352 8.166 1.00 97.75 91 HIS A O 1
ATOM 683 N N . ASP A 1 92 ? -4.121 -6.896 6.565 1.00 98.31 92 ASP A N 1
ATOM 684 C CA . ASP A 1 92 ? -5.062 -6.138 5.736 1.00 98.31 92 ASP A CA 1
ATOM 685 C C . ASP A 1 92 ? -6.086 -7.075 5.064 1.00 98.31 92 ASP A C 1
ATOM 687 O O . ASP A 1 92 ? -5.693 -7.957 4.296 1.00 98.31 92 ASP A O 1
ATOM 691 N N . PRO A 1 93 ? -7.401 -6.879 5.292 1.00 97.75 93 PRO A N 1
ATOM 692 C CA . PRO A 1 93 ? -8.436 -7.804 4.827 1.00 97.75 93 PRO A CA 1
ATOM 693 C C . PRO A 1 93 ? -8.571 -7.855 3.301 1.00 97.75 93 PRO A C 1
ATOM 695 O O . PRO A 1 93 ? -9.132 -8.807 2.763 1.00 97.75 93 PRO A O 1
ATOM 698 N N . ALA A 1 94 ? -8.081 -6.842 2.580 1.00 97.69 94 ALA A N 1
ATOM 699 C CA . ALA A 1 94 ? -8.083 -6.848 1.122 1.00 97.69 94 ALA A CA 1
ATOM 700 C C . ALA A 1 94 ? -6.767 -7.380 0.532 1.00 97.69 94 ALA A C 1
ATOM 702 O O . ALA A 1 94 ? -6.708 -7.595 -0.678 1.00 97.69 94 ALA A O 1
ATOM 703 N N . LEU A 1 95 ? -5.718 -7.556 1.341 1.00 98.38 95 LEU A N 1
ATOM 704 C CA . LEU A 1 95 ? -4.377 -7.958 0.906 1.00 98.38 95 LEU A CA 1
ATOM 705 C C . LEU A 1 95 ? -3.914 -9.208 1.682 1.00 98.38 95 LEU A C 1
ATOM 707 O O . LEU A 1 95 ? -2.972 -9.116 2.470 1.00 98.38 95 LEU A O 1
ATOM 711 N N . PRO A 1 96 ? -4.545 -10.377 1.469 1.00 97.50 96 PRO A N 1
ATOM 712 C CA . PRO A 1 96 ? -4.282 -11.578 2.265 1.00 97.50 96 PRO A CA 1
ATOM 713 C C . PRO A 1 96 ? -2.818 -12.047 2.210 1.00 97.50 96 PRO A C 1
ATOM 715 O O . PRO A 1 96 ? -2.287 -12.485 3.227 1.00 97.50 96 PRO A O 1
ATOM 718 N N . GLY A 1 97 ? -2.122 -11.866 1.081 1.00 98.25 97 GLY A N 1
ATOM 719 C CA . GLY A 1 97 ? -0.693 -12.180 0.977 1.00 98.25 97 GLY A CA 1
ATOM 720 C C . GLY A 1 97 ? 0.242 -11.256 1.776 1.00 98.25 97 GLY A C 1
ATOM 721 O O . GLY A 1 97 ? 1.431 -11.542 1.892 1.00 98.25 97 GLY A O 1
ATOM 722 N N . LEU A 1 98 ? -0.237 -10.142 2.350 1.00 98.69 98 LEU A N 1
ATOM 723 C CA . LEU A 1 98 ? 0.627 -9.146 3.002 1.00 98.69 98 LEU A CA 1
ATOM 724 C C . LEU A 1 98 ? 1.380 -9.703 4.215 1.00 98.69 98 LEU A C 1
ATOM 726 O O . LEU A 1 98 ? 2.557 -9.391 4.382 1.00 98.69 98 LEU A O 1
ATOM 730 N N . ALA A 1 99 ? 0.728 -10.536 5.029 1.00 98.44 99 ALA A N 1
ATOM 731 C CA . ALA A 1 99 ? 1.373 -11.173 6.176 1.00 98.44 99 ALA A CA 1
ATOM 732 C C . ALA A 1 99 ? 2.509 -12.106 5.734 1.00 98.44 99 ALA A C 1
ATOM 734 O O . ALA A 1 99 ? 3.593 -12.062 6.307 1.00 98.44 99 ALA A O 1
ATOM 735 N N . ALA A 1 100 ? 2.302 -12.878 4.661 1.00 98.25 100 ALA A N 1
ATOM 736 C CA . ALA A 1 100 ? 3.358 -13.700 4.081 1.00 98.25 100 ALA A CA 1
ATOM 737 C C . ALA A 1 100 ? 4.490 -12.844 3.498 1.00 98.25 100 ALA A C 1
ATOM 739 O O . ALA A 1 100 ? 5.656 -13.178 3.666 1.00 98.25 100 ALA A O 1
ATOM 740 N N . ALA A 1 101 ? 4.163 -11.715 2.864 1.00 98.44 101 ALA A N 1
ATOM 741 C CA . ALA A 1 101 ? 5.139 -10.839 2.220 1.00 98.44 101 ALA A CA 1
ATOM 742 C C . ALA A 1 101 ? 6.148 -10.194 3.186 1.00 98.44 101 ALA A C 1
ATOM 744 O O . ALA A 1 101 ? 7.203 -9.749 2.740 1.00 98.44 101 ALA A O 1
ATOM 745 N N . VAL A 1 102 ? 5.834 -10.110 4.482 1.00 98.38 102 VAL A N 1
ATOM 746 C CA . VAL A 1 102 ? 6.735 -9.559 5.510 1.00 98.38 102 VAL A CA 1
ATOM 747 C C . VAL A 1 102 ? 7.385 -10.624 6.393 1.00 98.38 102 VAL A C 1
ATOM 749 O O . VAL A 1 102 ? 8.122 -10.283 7.314 1.00 98.38 102 VAL A O 1
ATOM 752 N N . ASP A 1 103 ? 7.133 -11.898 6.105 1.00 98.31 103 ASP A N 1
ATOM 753 C CA . ASP A 1 103 ? 7.670 -13.040 6.834 1.00 98.31 103 ASP A CA 1
ATOM 754 C C . ASP A 1 103 ? 8.891 -13.611 6.093 1.00 98.31 103 ASP A C 1
ATOM 756 O O . ASP A 1 103 ? 8.826 -13.958 4.909 1.00 98.31 103 ASP A O 1
ATOM 760 N N . ALA A 1 104 ? 10.031 -13.670 6.784 1.00 97.31 104 ALA A N 1
ATOM 761 C CA . ALA A 1 104 ? 11.305 -14.051 6.180 1.00 97.31 104 ALA A CA 1
ATOM 762 C C . ALA A 1 104 ? 11.327 -15.501 5.685 1.00 97.31 104 ALA A C 1
ATOM 764 O O . ALA A 1 104 ? 11.867 -15.764 4.608 1.00 97.31 104 ALA A O 1
ATOM 765 N N . ASP A 1 105 ? 10.717 -16.423 6.424 1.00 97.62 105 ASP A N 1
ATOM 766 C CA . ASP A 1 105 ? 10.723 -17.844 6.088 1.00 97.62 105 ASP A CA 1
ATOM 767 C C . ASP A 1 105 ? 9.789 -18.126 4.912 1.00 97.62 105 ASP A C 1
ATOM 769 O O . ASP A 1 105 ? 10.160 -18.825 3.964 1.00 97.62 105 ASP A O 1
ATOM 773 N N . ARG A 1 106 ? 8.610 -17.495 4.898 1.00 97.94 106 ARG A N 1
ATOM 774 C CA . ARG A 1 106 ? 7.666 -17.574 3.776 1.00 97.94 106 ARG A CA 1
ATOM 775 C C . ARG A 1 106 ? 8.245 -16.963 2.509 1.00 97.94 106 ARG A C 1
ATOM 777 O O . ARG A 1 106 ? 8.098 -17.554 1.440 1.00 97.94 106 ARG A O 1
ATOM 784 N N . MET A 1 107 ? 8.923 -15.819 2.601 1.00 98.00 107 MET A N 1
ATOM 785 C CA . MET A 1 107 ? 9.574 -15.214 1.436 1.00 98.00 107 MET A CA 1
ATOM 786 C C . MET A 1 107 ? 10.764 -16.033 0.951 1.00 98.00 107 MET A C 1
ATOM 788 O O . MET A 1 107 ? 10.927 -16.183 -0.256 1.00 98.00 107 MET A O 1
ATOM 792 N N . ARG A 1 108 ? 11.542 -16.642 1.851 1.00 97.38 108 ARG A N 1
ATOM 793 C CA . ARG A 1 108 ? 12.607 -17.576 1.470 1.00 97.38 108 ARG A CA 1
ATOM 794 C C . ARG A 1 108 ? 12.049 -18.775 0.706 1.00 97.38 108 ARG A C 1
ATOM 796 O O . ARG A 1 108 ? 12.531 -19.072 -0.382 1.00 97.38 108 ARG A O 1
ATOM 803 N N . ALA A 1 109 ? 10.999 -19.410 1.226 1.00 97.31 109 ALA A N 1
ATOM 804 C CA . ALA A 1 109 ? 10.335 -20.525 0.555 1.00 97.31 109 ALA A CA 1
ATOM 805 C C . ALA A 1 109 ? 9.759 -20.117 -0.813 1.00 97.31 109 ALA A C 1
ATOM 807 O O . ALA A 1 109 ? 9.876 -20.862 -1.787 1.00 97.31 109 ALA A O 1
ATOM 808 N N . LEU A 1 110 ? 9.176 -18.917 -0.906 1.00 97.25 110 LEU A N 1
ATOM 809 C CA . LEU A 1 110 ? 8.631 -18.386 -2.152 1.00 97.25 110 LEU A CA 1
ATOM 810 C C . LEU A 1 110 ? 9.724 -18.137 -3.199 1.00 97.25 110 LEU A C 1
ATOM 812 O O . LEU A 1 110 ? 9.558 -18.536 -4.348 1.00 97.25 110 LEU A O 1
ATOM 816 N N . LEU A 1 111 ? 10.842 -17.520 -2.809 1.00 96.75 111 LEU A N 1
ATOM 817 C CA . LEU A 1 111 ? 11.992 -17.305 -3.690 1.00 96.75 111 LEU A CA 1
ATOM 818 C C . LEU A 1 111 ? 12.552 -18.641 -4.196 1.00 96.75 111 LEU A C 1
ATOM 820 O O . LEU A 1 111 ? 12.715 -18.795 -5.404 1.00 96.75 111 LEU A O 1
ATOM 824 N N . THR A 1 112 ? 12.729 -19.635 -3.318 1.00 96.94 112 THR A N 1
ATOM 825 C CA . THR A 1 112 ? 13.149 -20.992 -3.711 1.00 96.94 112 THR A CA 1
ATOM 826 C C . THR A 1 112 ? 12.192 -21.612 -4.729 1.00 96.94 112 THR A C 1
ATOM 828 O O . THR A 1 112 ? 12.638 -22.166 -5.731 1.00 96.94 112 THR A O 1
ATOM 831 N N . ARG A 1 113 ? 10.872 -21.488 -4.520 1.00 96.31 113 ARG A N 1
ATOM 832 C CA . ARG A 1 113 ? 9.852 -22.006 -5.450 1.00 96.31 113 ARG A CA 1
ATOM 833 C C . ARG A 1 113 ? 9.969 -21.397 -6.852 1.00 96.31 113 ARG A C 1
ATOM 835 O O . ARG A 1 113 ? 9.687 -22.088 -7.825 1.00 96.31 113 ARG A O 1
ATOM 842 N N . PHE A 1 114 ? 10.373 -20.132 -6.954 1.00 94.56 114 PHE A N 1
ATOM 843 C CA . PHE A 1 114 ? 10.603 -19.445 -8.230 1.00 94.56 114 PHE A CA 1
ATOM 844 C C . PHE A 1 114 ? 12.051 -19.561 -8.741 1.00 94.56 114 PHE A C 1
ATOM 846 O O . PHE A 1 114 ? 12.392 -18.922 -9.731 1.00 94.56 114 PHE A O 1
ATOM 853 N N . GLY A 1 115 ? 12.907 -20.363 -8.095 1.00 95.19 115 GLY A N 1
ATOM 854 C CA . GLY A 1 115 ? 14.307 -20.538 -8.496 1.00 95.19 115 GLY A CA 1
ATOM 855 C C . GLY A 1 115 ? 15.174 -19.290 -8.291 1.00 95.19 115 GLY A C 1
ATOM 856 O O . GLY A 1 115 ? 16.167 -19.110 -8.991 1.00 95.19 115 GLY A O 1
ATOM 857 N N . LEU A 1 116 ? 14.794 -18.411 -7.359 1.00 94.62 116 LEU A N 1
ATOM 858 C CA . LEU A 1 116 ? 15.478 -17.148 -7.085 1.00 94.62 116 LEU A CA 1
ATOM 859 C C . LEU A 1 116 ? 16.465 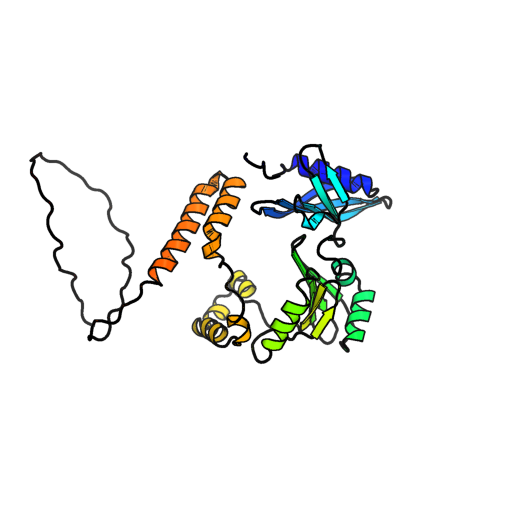-17.281 -5.910 1.00 94.62 116 LEU A C 1
ATOM 861 O O . LEU A 1 116 ? 16.237 -18.088 -5.004 1.00 94.62 116 LEU A O 1
ATOM 865 N N . PRO A 1 117 ? 17.541 -16.470 -5.871 1.00 92.88 117 PRO A N 1
ATOM 866 C CA . PRO A 1 117 ? 18.496 -16.471 -4.764 1.00 92.88 117 PRO A CA 1
ATOM 867 C C . PRO A 1 117 ? 17.837 -16.182 -3.409 1.00 92.88 117 PRO A C 1
ATOM 869 O O . PRO A 1 117 ? 16.920 -15.371 -3.319 1.00 92.88 117 PRO A O 1
ATOM 872 N N . THR A 1 118 ? 18.344 -16.799 -2.338 1.00 95.31 118 THR A N 1
ATOM 873 C CA . THR A 1 118 ? 17.837 -16.609 -0.962 1.00 95.31 118 THR A CA 1
ATOM 874 C C . THR A 1 118 ? 18.900 -16.188 0.054 1.00 95.31 118 THR A C 1
ATOM 876 O O . THR A 1 118 ? 18.568 -15.916 1.210 1.00 95.31 118 THR A O 1
ATOM 879 N N . GLY A 1 119 ? 20.178 -16.177 -0.341 1.00 93.94 119 GLY A N 1
ATOM 880 C CA . GLY A 1 119 ? 21.291 -15.750 0.514 1.00 93.94 119 GLY A CA 1
ATOM 881 C C . GLY A 1 119 ? 21.127 -14.297 0.961 1.00 93.94 119 GLY A C 1
ATOM 882 O O . GLY A 1 119 ? 20.660 -13.465 0.179 1.00 93.94 119 GLY A O 1
ATOM 883 N N . GLY A 1 120 ? 21.434 -14.014 2.230 1.00 95.06 120 GLY A N 1
ATOM 884 C CA . GLY A 1 120 ? 21.406 -12.652 2.775 1.00 95.06 120 GLY A CA 1
ATOM 885 C C . GLY A 1 120 ? 20.038 -11.964 2.756 1.00 95.06 120 GLY A C 1
ATOM 886 O O . GLY A 1 120 ? 19.979 -10.735 2.726 1.00 95.06 120 GLY A O 1
ATOM 887 N N . LEU A 1 121 ? 18.935 -12.728 2.742 1.00 97.19 121 LEU A N 1
ATOM 888 C CA . LEU A 1 121 ? 17.588 -12.170 2.608 1.00 97.19 121 LEU A CA 1
ATOM 889 C C . LEU A 1 121 ? 17.284 -11.125 3.694 1.00 97.19 121 LEU A C 1
ATOM 891 O O . LEU A 1 121 ? 17.179 -11.444 4.877 1.00 97.19 121 LEU A O 1
ATOM 895 N N . THR A 1 122 ? 17.043 -9.889 3.264 1.00 97.81 122 THR A N 1
ATOM 896 C CA . THR A 1 122 ? 16.486 -8.811 4.086 1.00 97.81 122 THR A CA 1
ATOM 897 C C . THR A 1 122 ? 15.169 -8.331 3.492 1.00 97.81 122 THR A C 1
ATOM 899 O O . THR A 1 122 ? 14.993 -8.290 2.272 1.00 97.81 122 THR A O 1
ATOM 902 N N . ILE A 1 123 ? 14.232 -7.967 4.367 1.00 98.19 123 ILE A N 1
ATOM 903 C CA . ILE A 1 123 ? 12.875 -7.568 3.990 1.00 98.19 123 ILE A CA 1
ATOM 904 C C . ILE A 1 123 ? 12.641 -6.120 4.395 1.00 98.19 123 ILE A C 1
ATOM 906 O O . ILE A 1 123 ? 12.875 -5.733 5.540 1.00 98.19 123 ILE A O 1
ATOM 910 N N . ARG A 1 124 ? 12.133 -5.312 3.461 1.00 98.00 124 ARG A N 1
ATOM 911 C CA . ARG A 1 124 ? 11.769 -3.919 3.725 1.00 98.00 124 ARG A CA 1
ATOM 912 C C . ARG A 1 124 ? 10.441 -3.551 3.086 1.00 98.00 124 ARG A C 1
ATOM 914 O O . ARG A 1 124 ? 10.298 -3.543 1.868 1.00 98.00 124 ARG A O 1
ATOM 921 N N . VAL A 1 125 ? 9.481 -3.117 3.897 1.00 97.94 125 VAL A N 1
ATOM 922 C CA . VAL A 1 125 ? 8.241 -2.517 3.387 1.00 97.94 125 VAL A CA 1
ATOM 923 C C . VAL A 1 125 ? 8.569 -1.152 2.774 1.00 97.94 125 VAL A C 1
ATOM 925 O O . VAL A 1 125 ? 9.009 -0.232 3.461 1.00 97.94 125 VAL A O 1
ATOM 928 N N . ARG A 1 126 ? 8.375 -1.009 1.461 1.00 96.56 126 ARG A N 1
ATOM 929 C CA . ARG A 1 126 ? 8.655 0.230 0.713 1.00 96.56 126 ARG A CA 1
ATOM 930 C C . ARG A 1 126 ? 7.454 1.155 0.656 1.00 96.56 126 ARG A C 1
ATOM 932 O O . ARG A 1 126 ? 7.609 2.373 0.627 1.00 96.56 126 ARG A O 1
ATOM 939 N N . ALA A 1 127 ? 6.260 0.580 0.583 1.00 96.25 127 ALA A N 1
ATOM 940 C CA . ALA A 1 127 ? 5.017 1.328 0.574 1.00 96.25 127 ALA A CA 1
ATOM 941 C C . ALA A 1 127 ? 3.865 0.445 1.040 1.00 96.25 127 ALA A C 1
ATOM 943 O O . ALA A 1 127 ? 3.771 -0.715 0.652 1.00 96.25 127 ALA A O 1
ATOM 944 N N . TYR A 1 128 ? 2.931 1.036 1.772 1.00 97.88 128 TYR A N 1
ATOM 945 C CA . TYR A 1 128 ? 1.672 0.405 2.134 1.00 97.88 128 TYR A CA 1
ATOM 946 C C . TYR A 1 128 ? 0.545 1.418 1.940 1.00 97.88 128 TYR A C 1
ATOM 948 O O . TYR A 1 128 ? 0.621 2.560 2.392 1.00 97.88 128 TYR A O 1
ATOM 956 N N . ARG A 1 129 ? -0.466 1.023 1.164 1.00 96.75 129 ARG A N 1
ATOM 957 C CA . ARG A 1 129 ? -1.712 1.762 0.970 1.00 96.75 129 ARG A CA 1
ATOM 958 C C . ARG A 1 129 ? -2.848 0.832 1.392 1.00 96.75 129 ARG A C 1
ATOM 960 O O . ARG A 1 129 ? -3.186 -0.054 0.596 1.00 96.75 129 ARG A O 1
ATOM 967 N N . PRO A 1 130 ? -3.397 1.027 2.602 1.00 97.94 130 PRO A N 1
ATOM 968 C CA . PRO A 1 130 ? -4.423 0.161 3.164 1.00 97.94 130 PRO A CA 1
ATOM 969 C C . PRO A 1 130 ? -5.562 -0.105 2.167 1.00 97.94 130 PRO A C 1
ATOM 971 O O . PRO A 1 130 ? -5.988 0.793 1.432 1.00 97.94 130 PRO A O 1
ATOM 974 N N . LEU A 1 131 ? -6.020 -1.354 2.097 1.00 97.31 131 LEU A N 1
ATOM 975 C CA . LEU A 1 131 ? -7.066 -1.879 1.208 1.00 97.31 131 LEU A CA 1
ATOM 976 C C . LEU A 1 131 ? -6.785 -1.781 -0.303 1.00 97.31 131 LEU A C 1
ATOM 978 O O . LEU A 1 131 ? -7.696 -1.937 -1.134 1.00 97.31 131 LEU A O 1
ATOM 982 N N . ARG A 1 132 ? -5.558 -1.423 -0.699 1.00 95.75 132 ARG A N 1
ATOM 983 C CA . ARG A 1 132 ? -5.204 -1.150 -2.101 1.00 95.75 132 ARG A CA 1
ATOM 984 C C . ARG A 1 132 ? -4.027 -1.978 -2.568 1.00 95.75 132 ARG A C 1
ATOM 986 O O . ARG A 1 132 ? -4.152 -2.645 -3.592 1.00 95.75 132 ARG A O 1
ATOM 993 N N . ARG A 1 133 ? -2.880 -1.827 -1.902 1.00 97.94 133 ARG A N 1
ATOM 994 C CA . ARG A 1 133 ? -1.631 -2.521 -2.236 1.00 97.94 133 ARG A CA 1
ATOM 995 C C . ARG A 1 133 ? -0.547 -2.284 -1.193 1.00 97.94 133 ARG A C 1
ATOM 997 O O . ARG A 1 133 ? -0.508 -1.217 -0.579 1.00 97.94 133 ARG A O 1
ATOM 1004 N N . ALA A 1 134 ? 0.421 -3.186 -1.145 1.00 98.62 134 ALA A N 1
ATOM 1005 C CA . ALA A 1 134 ? 1.729 -2.937 -0.551 1.00 98.62 134 ALA A CA 1
ATOM 1006 C C . ALA A 1 134 ? 2.846 -3.205 -1.568 1.00 98.62 134 ALA A C 1
ATOM 1008 O O . ALA A 1 134 ? 2.623 -3.784 -2.632 1.00 98.62 134 ALA A O 1
ATOM 1009 N N . VAL A 1 135 ? 4.046 -2.729 -1.261 1.00 98.56 135 VAL A N 1
ATOM 1010 C CA . VAL A 1 135 ? 5.278 -3.080 -1.966 1.00 98.56 135 VAL A CA 1
ATOM 1011 C C . VAL A 1 135 ? 6.315 -3.421 -0.913 1.00 98.56 135 VAL A C 1
ATOM 1013 O O . VAL A 1 135 ? 6.641 -2.570 -0.081 1.00 98.56 135 VAL A O 1
ATOM 1016 N N . VAL A 1 136 ? 6.825 -4.642 -0.969 1.00 98.62 136 VAL A N 1
ATOM 1017 C CA . VAL A 1 136 ? 7.906 -5.137 -0.122 1.00 98.62 136 VAL A CA 1
ATOM 1018 C C . VAL A 1 136 ? 9.128 -5.369 -1.001 1.00 98.62 136 VAL A C 1
ATOM 1020 O O . VAL A 1 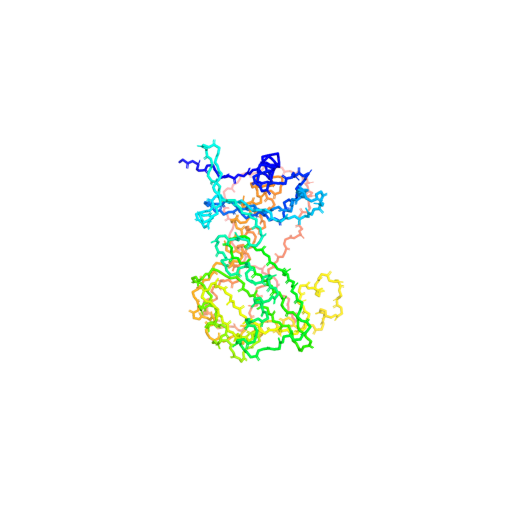136 ? 9.018 -5.929 -2.083 1.00 98.62 136 VAL A O 1
ATOM 1023 N N . GLU A 1 137 ? 10.281 -4.877 -0.575 1.00 98.12 137 GLU A N 1
ATOM 1024 C CA . GLU A 1 137 ? 11.567 -5.179 -1.190 1.00 98.12 137 GLU A CA 1
ATOM 1025 C C . GLU A 1 137 ? 12.196 -6.349 -0.440 1.00 98.12 137 GLU A C 1
ATOM 1027 O O . GLU A 1 137 ? 12.352 -6.297 0.781 1.00 98.12 137 GLU A O 1
ATOM 1032 N N . LEU A 1 138 ? 12.564 -7.376 -1.191 1.00 98.12 138 LEU A N 1
ATOM 1033 C CA . LEU A 1 138 ? 13.415 -8.471 -0.768 1.00 98.12 138 LEU A CA 1
ATOM 1034 C C . LEU A 1 138 ? 14.797 -8.192 -1.351 1.00 98.12 138 LEU A C 1
ATOM 1036 O O . LEU A 1 138 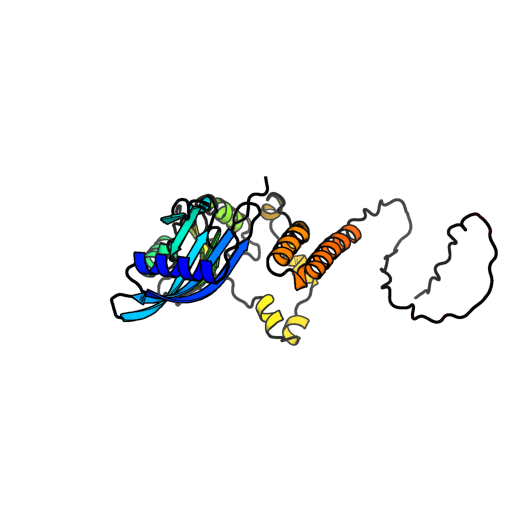? 14.943 -8.123 -2.572 1.00 98.12 138 LEU A O 1
ATOM 1040 N N . ARG A 1 139 ? 15.807 -7.995 -0.508 1.00 96.81 139 ARG A N 1
ATOM 1041 C CA . ARG A 1 139 ? 17.198 -7.905 -0.968 1.00 96.81 139 ARG A CA 1
ATOM 1042 C C . ARG A 1 139 ? 17.912 -9.181 -0.590 1.00 96.81 139 ARG A C 1
ATOM 1044 O O . ARG A 1 139 ? 17.815 -9.613 0.552 1.00 96.81 139 ARG A O 1
ATOM 1051 N N . THR A 1 140 ? 18.624 -9.738 -1.547 1.00 94.75 140 THR A N 1
ATOM 1052 C CA . THR A 1 140 ? 19.493 -10.903 -1.387 1.00 94.75 140 THR A CA 1
ATOM 1053 C C . THR A 1 140 ? 20.919 -10.483 -1.719 1.00 94.75 140 THR A C 1
ATOM 1055 O O . THR A 1 140 ? 21.137 -9.374 -2.215 1.00 94.75 140 THR A O 1
ATOM 1058 N N . ASP A 1 141 ? 21.881 -11.375 -1.511 1.00 92.19 141 ASP A N 1
ATOM 1059 C CA . ASP A 1 141 ? 23.280 -11.121 -1.878 1.00 92.19 141 ASP A CA 1
ATOM 1060 C C . ASP A 1 141 ? 23.469 -10.906 -3.393 1.00 92.19 141 ASP A C 1
ATOM 1062 O O . ASP A 1 141 ? 24.432 -10.272 -3.815 1.00 92.19 141 ASP A O 1
ATOM 1066 N N . ALA A 1 142 ? 22.537 -11.401 -4.217 1.00 90.44 142 ALA A N 1
ATOM 1067 C CA . ALA A 1 142 ? 22.635 -11.369 -5.676 1.00 90.44 142 ALA A CA 1
ATOM 1068 C C . ALA A 1 142 ? 21.694 -10.355 -6.350 1.00 90.44 142 ALA A C 1
ATOM 1070 O O . ALA A 1 142 ? 22.012 -9.839 -7.419 1.00 90.44 142 ALA A O 1
ATOM 1071 N N . ALA A 1 143 ? 20.519 -10.086 -5.771 1.00 89.69 143 ALA A N 1
ATOM 1072 C CA . ALA A 1 143 ? 19.482 -9.290 -6.428 1.00 89.69 143 ALA A CA 1
ATOM 1073 C C . ALA A 1 143 ? 18.475 -8.652 -5.457 1.00 89.69 143 ALA A C 1
ATOM 1075 O O . ALA A 1 143 ? 18.249 -9.139 -4.344 1.00 89.69 143 ALA A O 1
ATOM 1076 N N . SER A 1 144 ? 17.802 -7.600 -5.934 1.00 94.88 144 SER A N 1
ATOM 1077 C CA . SER A 1 144 ? 16.569 -7.076 -5.336 1.00 94.88 144 SER A CA 1
ATOM 1078 C C . SER A 1 144 ? 15.349 -7.627 -6.074 1.00 94.88 144 SER A C 1
ATOM 1080 O O . SER A 1 144 ? 15.267 -7.532 -7.297 1.00 94.88 144 SER A O 1
ATOM 1082 N N . VAL A 1 145 ? 14.366 -8.122 -5.326 1.00 97.44 145 VAL A N 1
ATOM 1083 C CA . VAL A 1 145 ? 13.045 -8.527 -5.820 1.00 97.44 145 VAL A CA 1
ATOM 1084 C C . VAL A 1 145 ? 11.992 -7.669 -5.130 1.00 97.44 145 VAL A C 1
ATOM 1086 O O . VAL A 1 145 ? 11.993 -7.521 -3.911 1.00 97.44 145 VAL A O 1
ATOM 1089 N N . PHE A 1 146 ? 11.073 -7.090 -5.894 1.00 98.06 146 PHE A N 1
ATOM 1090 C CA . PHE A 1 146 ? 9.957 -6.322 -5.352 1.00 98.06 146 PHE A CA 1
ATOM 1091 C C . PHE A 1 146 ? 8.683 -7.160 -5.383 1.00 98.06 146 PHE A C 1
ATOM 1093 O O . PHE A 1 146 ? 8.174 -7.500 -6.449 1.00 98.06 146 PHE A O 1
ATOM 1100 N N . VAL A 1 147 ? 8.132 -7.438 -4.206 1.00 98.56 147 VAL A N 1
ATOM 1101 C CA . VAL A 1 147 ? 6.841 -8.097 -4.031 1.00 98.56 147 VAL A CA 1
ATOM 1102 C C . VAL A 1 147 ? 5.756 -7.033 -3.959 1.00 98.56 147 VAL A C 1
ATOM 1104 O O . VAL A 1 147 ? 5.619 -6.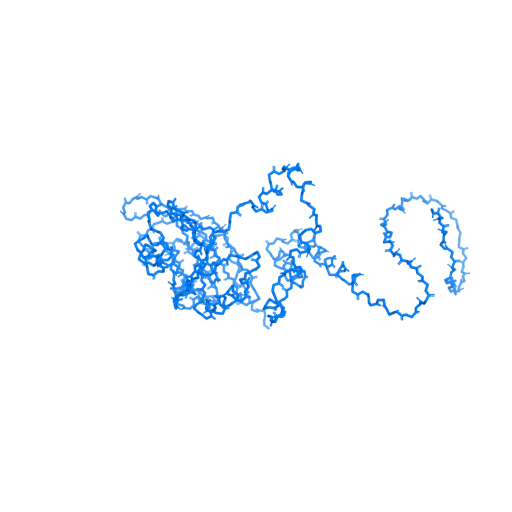297 -2.977 1.00 98.56 147 VAL A O 1
ATOM 1107 N N . LYS A 1 148 ? 4.967 -6.924 -5.024 1.00 98.69 148 LYS A N 1
ATOM 1108 C CA . LYS A 1 148 ? 3.787 -6.065 -5.063 1.00 98.69 148 LYS A CA 1
ATOM 1109 C C . LYS A 1 148 ? 2.595 -6.867 -4.559 1.00 98.69 148 LYS A C 1
ATOM 1111 O O . LYS A 1 148 ? 2.062 -7.707 -5.275 1.00 98.69 148 LYS A O 1
ATOM 1116 N N . VAL A 1 149 ? 2.180 -6.575 -3.333 1.00 98.81 149 VAL A N 1
ATOM 1117 C CA . VAL A 1 149 ? 1.011 -7.198 -2.710 1.00 98.81 149 VAL A CA 1
ATOM 1118 C C . VAL A 1 149 ? -0.237 -6.492 -3.210 1.00 98.81 149 VAL A C 1
ATOM 1120 O O . VAL A 1 149 ? -0.369 -5.268 -3.092 1.00 98.81 149 VAL A O 1
ATOM 1123 N N . LEU A 1 150 ? -1.142 -7.258 -3.792 1.00 98.44 150 LEU A N 1
ATOM 1124 C CA . LEU A 1 150 ? -2.369 -6.803 -4.421 1.00 98.44 150 LEU A CA 1
ATOM 1125 C C . LEU A 1 150 ? -3.545 -7.589 -3.863 1.00 98.44 150 LEU A C 1
ATOM 1127 O O . LEU A 1 150 ? -3.396 -8.530 -3.093 1.00 98.44 150 LEU A O 1
ATOM 1131 N N . ARG A 1 151 ? -4.738 -7.194 -4.290 1.00 97.44 151 ARG A N 1
ATOM 1132 C CA . ARG A 1 151 ? -5.906 -8.043 -4.112 1.00 97.44 151 ARG A CA 1
ATOM 1133 C C . ARG A 1 151 ? -5.811 -9.247 -5.061 1.00 97.44 151 ARG A C 1
ATOM 1135 O O . ARG A 1 151 ? -5.369 -9.040 -6.201 1.00 97.44 151 ARG A O 1
ATOM 1142 N N . PRO A 1 152 ? -6.290 -10.435 -4.653 1.00 97.25 152 PRO A N 1
ATOM 1143 C CA . PRO A 1 152 ? -6.285 -11.639 -5.488 1.00 97.25 152 PRO A CA 1
ATOM 1144 C C . PRO A 1 152 ? -6.873 -11.411 -6.888 1.00 97.25 152 PRO A C 1
ATOM 1146 O O . PRO A 1 152 ? -6.274 -11.785 -7.887 1.00 97.25 152 PRO A O 1
ATOM 1149 N N . ASP A 1 153 ? -7.965 -10.640 -6.991 1.00 96.06 153 ASP A N 1
ATOM 1150 C CA . ASP A 1 153 ? -8.651 -10.326 -8.257 1.00 96.06 153 ASP A CA 1
ATOM 1151 C C . ASP A 1 153 ? -7.830 -9.488 -9.263 1.00 96.06 153 ASP A C 1
ATOM 1153 O O . ASP A 1 153 ? -8.332 -9.131 -10.331 1.00 96.06 153 ASP A O 1
ATOM 1157 N N . ARG A 1 154 ? -6.600 -9.078 -8.924 1.00 95.88 154 ARG A N 1
ATOM 1158 C CA . ARG A 1 154 ? -5.771 -8.175 -9.747 1.00 95.88 154 ARG A CA 1
ATOM 1159 C C . ARG A 1 154 ? -4.400 -8.711 -10.102 1.00 95.88 154 ARG A C 1
ATOM 1161 O O . ARG A 1 154 ? -3.783 -8.157 -11.014 1.00 95.88 154 ARG A O 1
ATOM 1168 N N . VAL A 1 155 ? -3.901 -9.693 -9.363 1.00 97.88 155 VAL A N 1
ATOM 1169 C CA . VAL A 1 155 ? -2.492 -10.082 -9.426 1.00 97.88 155 VAL A CA 1
ATOM 1170 C C . VAL A 1 155 ? -2.140 -10.693 -10.782 1.00 97.88 155 VAL A C 1
ATOM 1172 O O . VAL A 1 155 ? -1.215 -10.215 -11.436 1.00 97.88 155 VAL A O 1
ATOM 1175 N N . GLU A 1 156 ? -2.952 -11.632 -11.266 1.00 97.25 156 GLU A N 1
ATOM 1176 C CA . GLU A 1 156 ? -2.710 -12.325 -12.530 1.00 97.25 156 GLU A CA 1
ATOM 1177 C C . GLU A 1 156 ? -2.815 -11.374 -13.729 1.00 97.25 156 GLU A C 1
ATOM 1179 O O . GLU A 1 156 ? -1.946 -11.355 -14.600 1.00 97.25 156 GLU A O 1
ATOM 1184 N N . ALA A 1 157 ? -3.840 -10.517 -13.759 1.00 94.06 157 ALA A N 1
ATOM 1185 C CA . ALA A 1 157 ? -3.997 -9.529 -14.825 1.00 94.06 157 ALA A CA 1
ATOM 1186 C C . ALA A 1 157 ? -2.789 -8.579 -14.907 1.00 94.06 157 ALA A C 1
ATOM 1188 O O . ALA A 1 157 ? -2.354 -8.217 -16.000 1.00 94.06 157 ALA A O 1
ATOM 1189 N N . LEU A 1 158 ? -2.218 -8.187 -13.759 1.00 94.50 158 LEU A N 1
ATOM 1190 C CA . LEU A 1 158 ? -1.017 -7.356 -13.746 1.00 94.50 158 LEU A CA 1
ATOM 1191 C C . LEU A 1 158 ? 0.241 -8.143 -14.140 1.00 94.50 158 LEU A C 1
ATOM 1193 O O . LEU A 1 158 ? 1.082 -7.587 -14.842 1.00 94.50 158 LEU A O 1
ATOM 1197 N N . HIS A 1 159 ? 0.365 -9.406 -13.726 1.00 96.25 159 HIS A N 1
ATOM 1198 C CA . HIS A 1 159 ? 1.437 -10.292 -14.181 1.00 96.25 159 HIS A CA 1
ATOM 1199 C C . HIS A 1 159 ? 1.456 -10.391 -15.711 1.00 96.25 159 HIS A C 1
ATOM 1201 O O . HIS A 1 159 ? 2.475 -10.098 -16.334 1.00 96.25 159 HIS A O 1
ATOM 1207 N N . ARG A 1 160 ? 0.305 -10.698 -16.327 1.00 94.12 160 ARG A N 1
ATOM 1208 C CA . ARG A 1 160 ? 0.163 -10.782 -17.790 1.00 94.12 160 ARG A CA 1
ATOM 1209 C C . ARG A 1 160 ? 0.531 -9.468 -18.481 1.00 94.12 160 ARG A C 1
ATOM 1211 O O . ARG A 1 160 ? 1.190 -9.498 -19.512 1.00 94.12 160 ARG A O 1
ATOM 1218 N N . LEU A 1 161 ? 0.165 -8.322 -17.898 1.00 92.12 161 LEU A N 1
ATOM 1219 C CA . LEU A 1 161 ? 0.543 -7.013 -18.438 1.00 92.12 161 LEU A CA 1
ATOM 1220 C C . LEU A 1 161 ? 2.060 -6.775 -18.395 1.00 92.12 161 LEU A C 1
ATOM 1222 O O . LEU A 1 161 ? 2.603 -6.232 -19.349 1.00 92.12 161 LEU A O 1
ATOM 1226 N N . HIS A 1 162 ? 2.748 -7.178 -17.321 1.00 93.00 162 HIS A N 1
ATOM 1227 C CA . HIS A 1 162 ? 4.212 -7.094 -17.269 1.00 93.00 162 HIS A CA 1
ATOM 1228 C C . HIS A 1 162 ? 4.872 -8.034 -18.285 1.00 93.00 162 HIS A C 1
ATOM 1230 O O . HIS A 1 162 ? 5.774 -7.597 -18.988 1.00 93.00 162 HIS A O 1
ATOM 1236 N N . ARG A 1 163 ? 4.388 -9.279 -18.413 1.00 92.44 163 ARG A N 1
ATOM 1237 C CA . ARG A 1 163 ? 4.876 -10.245 -19.416 1.00 92.44 163 ARG A CA 1
ATOM 1238 C C . ARG A 1 163 ? 4.700 -9.724 -20.845 1.00 92.44 163 ARG A C 1
ATOM 1240 O O . ARG A 1 163 ? 5.623 -9.780 -21.641 1.00 92.44 163 ARG A O 1
ATOM 1247 N N . ALA A 1 164 ? 3.537 -9.156 -21.162 1.00 89.19 164 ALA A N 1
ATOM 1248 C CA . ALA A 1 164 ? 3.269 -8.565 -22.475 1.00 89.19 164 ALA A CA 1
ATOM 1249 C C . ALA A 1 164 ? 4.088 -7.291 -22.751 1.00 89.19 164 ALA A C 1
ATOM 1251 O O . ALA A 1 164 ? 4.156 -6.833 -23.890 1.00 89.19 164 ALA A O 1
ATOM 1252 N N . ALA A 1 165 ? 4.676 -6.704 -21.708 1.00 85.56 165 ALA A N 1
ATOM 1253 C CA . ALA A 1 165 ? 5.535 -5.538 -21.800 1.00 85.56 165 ALA A CA 1
ATOM 1254 C C . ALA A 1 165 ? 7.037 -5.885 -21.819 1.00 85.56 165 ALA A C 1
ATOM 1256 O O . ALA A 1 165 ? 7.865 -4.971 -21.859 1.00 85.56 165 ALA A O 1
ATOM 1257 N N . GLU A 1 166 ? 7.392 -7.174 -21.787 1.00 82.75 166 GLU A N 1
ATOM 1258 C CA . GLU A 1 166 ? 8.777 -7.631 -21.918 1.00 82.75 166 GLU A CA 1
ATOM 1259 C C . GLU A 1 166 ? 9.399 -7.120 -23.223 1.00 82.75 166 GLU A C 1
ATOM 1261 O O . GLU A 1 166 ? 8.740 -7.022 -24.257 1.00 82.75 166 GLU A O 1
ATOM 1266 N N . GLY A 1 167 ? 10.671 -6.724 -23.153 1.00 76.81 167 GLY A N 1
ATOM 1267 C CA . GLY A 1 167 ? 11.358 -6.000 -24.228 1.00 76.81 167 GLY A CA 1
ATOM 1268 C C . GLY A 1 167 ? 11.257 -4.471 -24.125 1.00 76.81 167 GLY A C 1
ATOM 1269 O O . GLY A 1 167 ? 12.037 -3.772 -24.765 1.00 76.81 167 GLY A O 1
ATOM 1270 N N . GLY A 1 168 ? 10.359 -3.937 -23.288 1.00 79.12 168 GLY A N 1
ATOM 1271 C CA . GLY A 1 168 ? 10.363 -2.529 -22.877 1.00 79.12 168 GLY A CA 1
ATOM 1272 C C . GLY A 1 168 ? 11.193 -2.267 -21.611 1.00 79.12 168 GLY A C 1
ATOM 1273 O O . GLY A 1 168 ? 11.669 -3.189 -20.951 1.00 79.12 168 GLY A O 1
ATOM 1274 N N . ILE A 1 169 ? 11.311 -0.994 -21.212 1.00 80.31 169 ILE A N 1
ATOM 1275 C CA . ILE A 1 169 ? 11.916 -0.591 -19.926 1.00 80.31 169 ILE A CA 1
ATOM 1276 C C . ILE A 1 169 ? 10.893 -0.808 -18.796 1.00 80.31 169 ILE A C 1
ATOM 1278 O O . ILE A 1 169 ? 10.350 0.135 -18.214 1.00 80.31 169 ILE A O 1
ATOM 1282 N N . VAL A 1 170 ? 10.578 -2.071 -18.512 1.00 86.31 170 VAL A N 1
ATOM 1283 C CA . VAL A 1 170 ? 9.671 -2.482 -17.435 1.00 86.31 170 VAL A CA 1
ATOM 1284 C C . VAL A 1 170 ? 10.336 -3.538 -16.553 1.00 86.31 170 VAL A C 1
ATOM 1286 O O . VAL A 1 170 ? 11.136 -4.326 -17.049 1.00 86.31 170 VAL A O 1
ATOM 1289 N N . PRO A 1 171 ? 10.015 -3.592 -15.247 1.00 91.81 171 PRO A N 1
ATOM 1290 C CA . PRO A 1 171 ? 10.457 -4.694 -14.404 1.00 91.81 171 PRO A CA 1
ATOM 1291 C C . PRO A 1 171 ? 9.956 -6.032 -14.952 1.00 91.81 171 PRO A C 1
ATOM 1293 O O . PRO A 1 171 ? 8.748 -6.181 -15.179 1.00 91.81 171 PRO A O 1
ATOM 1296 N N . GLU A 1 172 ? 10.867 -6.992 -15.108 1.00 93.56 172 GLU A N 1
ATOM 1297 C CA . GLU A 1 172 ? 10.534 -8.380 -15.428 1.00 93.56 172 GLU A CA 1
ATOM 1298 C C . GLU A 1 172 ? 9.588 -8.945 -14.365 1.00 93.56 172 GLU A C 1
ATOM 1300 O O . GLU A 1 172 ? 9.770 -8.708 -13.165 1.00 93.56 172 GLU A O 1
ATOM 1305 N N . SER A 1 173 ? 8.567 -9.687 -14.798 1.00 95.94 173 SER A N 1
ATOM 1306 C CA . SER A 1 173 ? 7.689 -10.392 -13.872 1.00 95.94 173 SER A CA 1
ATOM 1307 C C . SER A 1 173 ? 8.171 -11.815 -13.646 1.00 95.94 173 SER A C 1
ATOM 1309 O O . SER A 1 173 ? 8.053 -12.661 -14.524 1.00 95.94 173 SER A O 1
ATOM 1311 N N . LEU A 1 174 ? 8.642 -12.070 -12.427 1.00 96.31 174 LEU A N 1
ATOM 1312 C CA . LEU A 1 174 ? 9.248 -13.339 -12.022 1.00 96.31 174 LEU A CA 1
ATOM 1313 C C . LEU A 1 174 ? 8.208 -14.397 -11.623 1.00 96.31 174 LEU A C 1
ATOM 1315 O O . LEU A 1 174 ? 8.519 -15.579 -11.536 1.00 96.31 174 LEU A O 1
ATOM 1319 N N . GLY A 1 175 ? 6.969 -13.978 -11.358 1.00 96.75 175 GLY A N 1
ATOM 1320 C CA . GLY A 1 175 ? 5.878 -14.875 -10.992 1.00 96.75 175 GLY A CA 1
ATOM 1321 C C . GLY A 1 175 ? 4.831 -14.219 -10.102 1.00 96.75 175 GLY A C 1
ATOM 1322 O O . GLY A 1 175 ? 4.948 -13.047 -9.731 1.00 96.75 175 GLY A O 1
ATOM 1323 N N . TRP A 1 176 ? 3.790 -14.980 -9.765 1.00 98.19 176 TRP A N 1
ATOM 1324 C CA . TRP A 1 176 ? 2.714 -14.528 -8.887 1.00 98.19 176 TRP A CA 1
ATOM 1325 C C . TRP A 1 176 ? 2.071 -15.671 -8.085 1.00 98.19 176 TRP A C 1
ATOM 1327 O O . TRP A 1 176 ? 2.325 -16.847 -8.350 1.00 98.19 176 TRP A O 1
ATOM 1337 N N . THR A 1 177 ? 1.255 -15.325 -7.089 1.00 98.31 177 THR A N 1
ATOM 1338 C CA . THR A 1 177 ? 0.522 -16.266 -6.226 1.00 98.31 177 THR A CA 1
ATOM 1339 C C . THR A 1 177 ? -0.957 -15.897 -6.095 1.00 98.31 177 THR A C 1
ATOM 1341 O O . THR A 1 177 ? -1.318 -14.718 -6.163 1.00 98.31 177 THR A O 1
ATOM 1344 N N . ASP A 1 178 ? -1.812 -16.893 -5.852 1.00 97.56 178 ASP A N 1
ATOM 1345 C CA . ASP A 1 178 ? -3.271 -16.718 -5.759 1.00 97.56 178 ASP A CA 1
ATOM 1346 C C . ASP A 1 178 ? -3.713 -15.795 -4.613 1.00 97.56 178 ASP A C 1
ATOM 1348 O O . ASP A 1 178 ? -4.735 -15.117 -4.708 1.00 97.56 178 ASP A O 1
ATOM 1352 N N . ASP A 1 179 ? -2.919 -15.693 -3.546 1.00 96.94 179 ASP A N 1
ATOM 1353 C CA . ASP A 1 179 ? -3.148 -14.776 -2.422 1.00 96.94 179 ASP A CA 1
ATOM 1354 C C . ASP A 1 179 ? -2.706 -13.324 -2.705 1.00 96.94 179 ASP A C 1
ATOM 1356 O O . ASP A 1 179 ? -2.827 -12.448 -1.842 1.00 96.94 179 ASP A O 1
ATOM 1360 N N . GLY A 1 180 ? -2.262 -13.031 -3.931 1.00 98.31 180 GLY A N 1
ATOM 1361 C CA . GLY A 1 180 ? -2.093 -11.668 -4.426 1.00 98.31 180 GLY A CA 1
ATOM 1362 C C . GLY A 1 180 ? -0.661 -11.136 -4.433 1.00 98.31 180 GLY A C 1
ATOM 1363 O O . GLY A 1 180 ? -0.485 -9.915 -4.480 1.00 98.31 180 GLY A O 1
ATOM 1364 N N . LEU A 1 181 ? 0.365 -11.990 -4.396 1.00 98.69 181 LEU A N 1
ATOM 1365 C CA . LEU A 1 181 ? 1.760 -11.554 -4.516 1.00 98.69 181 LEU A CA 1
ATOM 1366 C C . LEU A 1 181 ? 2.189 -11.539 -5.980 1.00 98.69 181 LEU A C 1
ATOM 1368 O O . LEU A 1 181 ? 2.051 -12.536 -6.674 1.00 98.69 181 LEU A O 1
ATOM 1372 N N . LEU A 1 182 ? 2.745 -10.420 -6.443 1.00 98.62 182 LEU A N 1
ATOM 1373 C CA . LEU A 1 182 ? 3.425 -10.312 -7.735 1.00 98.62 182 LEU A CA 1
ATOM 1374 C C . LEU A 1 182 ? 4.908 -10.033 -7.498 1.00 98.62 182 LEU A C 1
ATOM 1376 O O . LEU A 1 182 ? 5.240 -9.001 -6.909 1.00 98.62 182 LEU A O 1
ATOM 1380 N N . LEU A 1 183 ? 5.784 -10.912 -7.978 1.00 98.25 183 LEU A N 1
ATOM 1381 C CA . LEU A 1 183 ? 7.232 -10.759 -7.884 1.00 98.25 183 LEU A CA 1
ATOM 1382 C C . LEU A 1 183 ? 7.748 -10.049 -9.137 1.00 98.25 183 LEU A C 1
ATOM 1384 O O . LEU A 1 183 ? 7.472 -10.465 -10.266 1.00 98.25 183 LEU A O 1
ATOM 1388 N N . LEU A 1 184 ? 8.496 -8.970 -8.927 1.00 97.69 184 LEU A N 1
ATOM 1389 C CA . LEU A 1 184 ? 9.111 -8.171 -9.980 1.00 97.69 184 LEU A CA 1
ATOM 1390 C C . LEU A 1 184 ? 10.617 -8.072 -9.750 1.00 97.69 184 LEU A C 1
ATOM 1392 O O . LEU A 1 184 ? 11.049 -7.810 -8.624 1.00 97.69 184 LEU A O 1
ATOM 1396 N N . ALA A 1 185 ? 11.406 -8.225 -10.809 1.00 95.56 185 ALA A N 1
ATOM 1397 C CA . ALA A 1 185 ? 12.841 -7.985 -10.744 1.00 95.56 185 ALA A CA 1
ATOM 1398 C C . ALA A 1 185 ? 13.130 -6.519 -10.386 1.00 95.56 185 ALA A C 1
ATOM 1400 O O . ALA A 1 185 ? 12.433 -5.593 -10.815 1.00 95.56 185 ALA A O 1
ATOM 1401 N N . GLY A 1 186 ? 14.162 -6.294 -9.578 1.00 92.94 186 GLY A N 1
ATOM 1402 C CA . GLY A 1 186 ? 14.652 -4.957 -9.288 1.00 92.94 186 GLY A CA 1
ATOM 1403 C C . GLY A 1 186 ? 15.238 -4.312 -10.538 1.00 92.94 186 GLY A C 1
ATOM 1404 O O . GLY A 1 186 ? 16.129 -4.869 -11.170 1.00 92.94 186 GLY A O 1
ATOM 1405 N N . VAL A 1 187 ? 14.766 -3.111 -10.866 1.00 90.06 187 VAL A N 1
ATOM 1406 C CA . VAL A 1 187 ? 15.381 -2.277 -11.902 1.00 90.06 187 VAL A CA 1
ATOM 1407 C C . VAL A 1 187 ? 16.363 -1.337 -11.219 1.00 90.06 187 VAL A C 1
ATOM 1409 O O . VAL A 1 187 ? 15.986 -0.583 -10.319 1.00 90.06 187 VAL A O 1
ATOM 1412 N N . GLY A 1 188 ? 17.628 -1.425 -11.623 1.00 84.06 188 GLY A N 1
ATOM 1413 C CA . GLY A 1 188 ? 18.685 -0.558 -11.121 1.00 84.06 188 GLY A CA 1
ATOM 1414 C C . GLY A 1 188 ? 18.490 0.905 -11.524 1.00 84.06 188 GLY A C 1
ATOM 1415 O O . GLY A 1 188 ? 17.687 1.244 -12.392 1.00 84.06 188 GLY A O 1
ATOM 1416 N N . GLY A 1 189 ? 19.269 1.778 -10.893 1.00 86.31 189 GLY A N 1
ATOM 1417 C CA . GLY A 1 189 ? 19.282 3.206 -11.183 1.00 86.31 189 GLY A CA 1
ATOM 1418 C C . GLY A 1 189 ? 18.620 4.054 -10.103 1.00 86.31 189 GLY A C 1
ATOM 1419 O O . GLY A 1 189 ? 18.242 3.587 -9.026 1.00 86.31 189 GLY A O 1
ATOM 1420 N N . ARG A 1 190 ? 18.527 5.347 -10.397 1.00 84.19 190 ARG A N 1
ATOM 1421 C CA . ARG A 1 190 ? 18.002 6.369 -9.496 1.00 84.19 190 ARG A CA 1
ATOM 1422 C C . ARG A 1 190 ? 16.650 6.840 -10.005 1.00 84.19 190 ARG A C 1
ATOM 1424 O O . ARG A 1 190 ? 16.481 7.074 -11.199 1.00 84.19 190 ARG A O 1
ATOM 1431 N N . SER A 1 191 ? 15.675 7.000 -9.112 1.00 87.00 191 SER A N 1
ATOM 1432 C CA . SER A 1 191 ? 14.378 7.514 -9.545 1.00 87.00 191 SER A CA 1
ATOM 1433 C C . SER A 1 191 ? 14.497 8.993 -9.939 1.00 87.00 191 SER A C 1
ATOM 1435 O O . SER A 1 191 ? 15.155 9.772 -9.248 1.00 87.00 191 SER A O 1
ATOM 1437 N N . LEU A 1 192 ? 13.810 9.410 -11.014 1.00 86.50 192 LEU A N 1
ATOM 1438 C CA . LEU A 1 192 ? 13.739 10.826 -11.424 1.00 86.50 192 LEU A CA 1
ATOM 1439 C C . LEU A 1 192 ? 13.275 11.725 -10.268 1.00 86.50 192 LEU A C 1
ATOM 1441 O O . LEU A 1 192 ? 13.709 12.858 -10.117 1.00 86.50 192 LEU A O 1
ATOM 1445 N N . ARG A 1 193 ? 12.410 11.185 -9.415 1.00 87.44 193 ARG A N 1
ATOM 1446 C CA . ARG A 1 193 ? 11.951 11.812 -8.182 1.00 87.44 193 ARG A CA 1
ATOM 1447 C C . ARG A 1 193 ? 13.097 12.107 -7.210 1.00 87.44 193 ARG A C 1
ATOM 1449 O O . ARG A 1 193 ? 13.179 13.229 -6.727 1.00 87.44 193 ARG A O 1
ATOM 1456 N N . ASP A 1 194 ? 13.943 11.124 -6.907 1.00 87.75 194 ASP A N 1
ATOM 1457 C CA . ASP A 1 194 ? 15.060 11.307 -5.968 1.00 87.75 194 ASP A CA 1
ATOM 1458 C C . ASP A 1 194 ? 16.105 12.267 -6.533 1.00 87.75 194 ASP A C 1
ATOM 1460 O O . ASP A 1 194 ? 16.787 12.961 -5.783 1.00 87.75 194 ASP A O 1
ATOM 1464 N N . LEU A 1 195 ? 16.237 12.305 -7.859 1.00 87.81 195 LEU A N 1
ATOM 1465 C CA . LEU A 1 195 ? 17.071 13.273 -8.552 1.00 87.81 195 LEU A CA 1
ATOM 1466 C C . LEU A 1 195 ? 16.500 14.699 -8.449 1.00 87.81 195 LEU A C 1
ATOM 1468 O O . LEU A 1 195 ? 17.208 15.616 -8.041 1.00 87.81 195 LEU A O 1
ATOM 1472 N N . LEU A 1 196 ? 15.204 14.878 -8.725 1.00 88.00 196 LEU A N 1
ATOM 1473 C CA . LEU A 1 196 ? 14.513 16.163 -8.563 1.00 88.00 196 LEU A CA 1
ATOM 1474 C C . LEU A 1 196 ? 14.572 16.669 -7.116 1.00 88.00 196 LEU A C 1
ATOM 1476 O O . LEU A 1 196 ? 14.779 17.859 -6.889 1.00 88.00 196 LEU A O 1
ATOM 1480 N N . TRP A 1 197 ? 14.410 15.779 -6.134 1.00 87.44 197 TRP A N 1
ATOM 1481 C CA . TRP A 1 197 ? 14.440 16.162 -4.723 1.00 87.44 197 TRP A CA 1
ATOM 1482 C C . TRP A 1 197 ? 15.829 16.425 -4.164 1.00 87.44 197 TRP A C 1
ATOM 1484 O O . TRP A 1 197 ? 15.929 17.149 -3.178 1.00 87.44 197 TRP A O 1
ATOM 1494 N N . SER A 1 198 ? 16.896 15.894 -4.763 1.00 86.38 198 SER A N 1
ATOM 1495 C CA . SER A 1 198 ? 18.241 16.193 -4.265 1.00 86.38 198 SER A CA 1
ATOM 1496 C C . SER A 1 198 ? 18.734 17.585 -4.641 1.00 86.38 198 SER A C 1
ATOM 1498 O O . SER A 1 198 ? 19.823 17.952 -4.216 1.00 86.38 198 SER A O 1
ATOM 1500 N N . GLY A 1 199 ? 18.009 18.320 -5.493 1.00 81.25 199 GLY A N 1
ATOM 1501 C CA . GLY A 1 199 ? 18.453 19.618 -6.003 1.00 81.25 199 GLY A CA 1
ATOM 1502 C C . GLY A 1 199 ? 19.724 19.546 -6.860 1.00 81.25 199 GLY A C 1
ATOM 1503 O O . GLY A 1 199 ? 20.341 20.575 -7.111 1.00 81.25 199 GLY A O 1
ATOM 1504 N N . ASN A 1 200 ? 20.128 18.349 -7.310 1.00 78.38 200 ASN A N 1
ATOM 1505 C CA . ASN A 1 200 ? 21.303 18.177 -8.164 1.00 78.38 200 ASN A CA 1
ATOM 1506 C C . ASN A 1 200 ? 20.898 18.481 -9.610 1.00 78.38 200 ASN A C 1
ATOM 1508 O O . ASN A 1 200 ? 20.397 17.611 -10.325 1.00 78.38 200 ASN A O 1
ATOM 1512 N N . THR A 1 201 ? 21.080 19.734 -10.020 1.00 78.94 201 THR A N 1
ATOM 1513 C CA . THR A 1 201 ? 20.700 20.205 -11.356 1.00 78.94 201 THR A CA 1
ATOM 1514 C C . THR A 1 201 ? 21.620 19.675 -12.450 1.00 78.94 201 THR A C 1
ATOM 1516 O O . THR A 1 201 ? 21.154 19.480 -13.562 1.00 78.94 201 THR A O 1
ATOM 1519 N N . ILE A 1 202 ? 22.875 19.337 -12.138 1.00 83.81 202 ILE A N 1
ATOM 1520 C CA . ILE A 1 202 ? 23.856 18.850 -13.123 1.00 83.81 202 ILE A CA 1
ATOM 1521 C C . ILE A 1 202 ? 23.403 17.522 -13.739 1.00 83.81 202 ILE A C 1
ATOM 1523 O O . ILE A 1 202 ? 23.488 17.327 -14.949 1.00 83.81 202 ILE A O 1
ATOM 1527 N N . GLU A 1 203 ? 22.922 16.589 -12.918 1.00 81.38 203 GLU A N 1
ATOM 1528 C CA . GLU A 1 203 ? 22.380 15.317 -13.414 1.00 81.38 203 GLU A CA 1
ATOM 1529 C C . GLU A 1 203 ? 21.050 15.514 -14.155 1.00 81.38 203 GLU A C 1
ATOM 1531 O O . GLU A 1 203 ? 20.804 14.837 -15.150 1.00 81.38 203 GLU A O 1
ATOM 1536 N N . LEU A 1 204 ? 20.210 16.458 -13.714 1.00 82.88 204 LEU A N 1
ATOM 1537 C CA . LEU A 1 204 ? 18.944 16.780 -14.384 1.00 82.88 204 LEU A CA 1
ATOM 1538 C C . LEU A 1 204 ? 19.160 17.395 -15.769 1.00 82.88 204 LEU A C 1
ATOM 1540 O O . LEU A 1 204 ? 18.457 17.029 -16.703 1.00 82.88 204 LEU A O 1
ATOM 1544 N N . GLU A 1 205 ? 20.134 18.292 -15.909 1.00 86.00 205 GLU A N 1
ATOM 1545 C CA . GLU A 1 205 ? 20.487 18.950 -17.174 1.00 86.00 205 GLU A CA 1
ATOM 1546 C C . GLU A 1 205 ? 21.010 17.962 -18.223 1.00 86.00 205 GLU A C 1
ATOM 1548 O O . GLU A 1 205 ? 20.890 18.209 -19.421 1.00 86.00 205 GLU A O 1
ATOM 1553 N N . ARG A 1 206 ? 21.551 16.816 -17.788 1.00 85.62 206 ARG A N 1
ATOM 1554 C CA . ARG A 1 206 ? 21.992 15.732 -18.679 1.00 85.62 206 ARG A CA 1
ATOM 1555 C C . ARG A 1 206 ? 20.844 14.868 -19.200 1.00 85.62 206 ARG A C 1
ATOM 1557 O O . ARG A 1 206 ? 21.059 14.092 -20.128 1.00 85.62 206 ARG A O 1
ATOM 1564 N N . ILE A 1 207 ? 19.652 14.958 -18.610 1.00 86.00 207 ILE A N 1
ATOM 1565 C CA . ILE A 1 207 ? 18.478 14.217 -19.070 1.00 86.00 207 ILE A CA 1
ATOM 1566 C C . ILE A 1 207 ? 17.784 15.050 -20.142 1.00 86.00 207 ILE A C 1
ATOM 1568 O O . ILE A 1 207 ? 17.113 16.033 -19.833 1.00 86.00 207 ILE A O 1
ATOM 1572 N N . ASP A 1 208 ? 17.891 14.623 -21.398 1.00 88.69 208 ASP A N 1
ATOM 1573 C CA . ASP A 1 208 ? 17.094 15.198 -22.478 1.00 88.69 208 ASP A CA 1
ATOM 1574 C C . ASP A 1 208 ? 15.593 14.930 -22.225 1.00 88.69 208 ASP A C 1
ATOM 1576 O O . ASP A 1 208 ? 15.169 13.767 -22.185 1.00 88.69 208 ASP A O 1
ATOM 1580 N N . PRO A 1 209 ? 14.748 15.971 -22.079 1.00 86.94 209 PRO A N 1
ATOM 1581 C CA . PRO A 1 209 ? 13.311 15.794 -21.904 1.00 86.94 209 PRO A CA 1
ATOM 1582 C C . PRO A 1 209 ? 12.643 14.993 -23.030 1.00 86.94 209 PRO A C 1
ATOM 1584 O O . PRO A 1 209 ? 11.629 14.336 -22.776 1.00 86.94 209 PRO A O 1
ATOM 1587 N N . ALA A 1 210 ? 13.185 15.020 -24.256 1.00 90.12 210 ALA A N 1
ATOM 1588 C CA . ALA A 1 210 ? 12.658 14.227 -25.365 1.00 90.12 210 ALA A CA 1
ATOM 1589 C C . ALA A 1 210 ? 12.794 12.722 -25.099 1.00 90.12 210 ALA A C 1
ATOM 1591 O O . ALA A 1 210 ? 11.855 11.979 -25.376 1.00 90.12 210 ALA A O 1
ATOM 1592 N N . SER A 1 211 ? 13.862 12.291 -24.418 1.00 87.94 211 SER A N 1
ATOM 1593 C CA . SER A 1 211 ? 14.078 10.884 -24.049 1.00 87.94 211 SER A CA 1
ATOM 1594 C C . SER A 1 211 ? 12.952 10.324 -23.173 1.00 87.94 211 SER A C 1
ATOM 1596 O O . SER A 1 211 ? 12.578 9.157 -23.302 1.00 87.94 211 SER A O 1
ATOM 1598 N N . LEU A 1 212 ? 12.350 11.149 -22.304 1.00 85.75 212 LEU A N 1
ATOM 1599 C CA . LEU A 1 212 ? 11.192 10.742 -21.501 1.00 85.75 212 LEU A CA 1
ATOM 1600 C C . LEU A 1 212 ? 9.958 10.508 -22.381 1.00 85.75 212 LEU A C 1
ATOM 1602 O O . LEU A 1 212 ? 9.210 9.554 -22.169 1.00 85.75 212 LEU A O 1
ATOM 1606 N N . VAL A 1 213 ? 9.736 11.381 -23.364 1.00 88.44 213 VAL A N 1
ATOM 1607 C CA . VAL A 1 213 ? 8.618 11.254 -24.305 1.00 88.44 213 VAL A CA 1
ATOM 1608 C C . VAL A 1 213 ? 8.829 10.050 -25.218 1.00 88.44 213 VAL A C 1
ATOM 1610 O O . VAL A 1 213 ? 7.889 9.292 -25.438 1.00 88.44 213 VAL A O 1
ATOM 1613 N N . ASP A 1 214 ? 10.049 9.835 -25.696 1.00 88.81 214 ASP A N 1
ATOM 1614 C CA . ASP A 1 214 ? 10.387 8.711 -26.566 1.00 88.81 214 ASP A CA 1
ATOM 1615 C C . ASP A 1 214 ? 10.297 7.376 -25.826 1.00 88.81 214 ASP A C 1
ATOM 1617 O O . ASP A 1 214 ? 9.746 6.422 -26.367 1.00 88.81 214 ASP A O 1
ATOM 1621 N N . THR A 1 215 ? 10.673 7.334 -24.544 1.00 86.31 215 THR A N 1
ATOM 1622 C CA . THR A 1 215 ? 10.409 6.174 -23.675 1.00 86.31 215 THR A CA 1
ATOM 1623 C C . THR A 1 215 ? 8.912 5.862 -23.598 1.00 86.31 215 THR A C 1
ATOM 1625 O O . THR A 1 215 ? 8.516 4.703 -23.684 1.00 86.31 215 THR A O 1
ATOM 1628 N N . LEU A 1 216 ? 8.057 6.883 -23.460 1.00 84.25 216 LEU A N 1
ATOM 1629 C CA . LEU A 1 216 ? 6.603 6.691 -23.419 1.00 84.25 216 LEU A CA 1
ATOM 1630 C C . LEU A 1 216 ? 6.032 6.254 -24.776 1.00 84.25 216 LEU A C 1
ATOM 1632 O O . LEU A 1 216 ? 5.079 5.480 -24.802 1.00 84.25 216 LEU A O 1
ATOM 1636 N N . ARG A 1 217 ? 6.603 6.730 -25.890 1.00 85.44 217 ARG A N 1
ATOM 1637 C CA . ARG A 1 217 ? 6.232 6.308 -27.253 1.00 85.44 217 ARG A CA 1
ATOM 1638 C C . ARG A 1 217 ? 6.689 4.886 -27.570 1.00 85.44 217 ARG A C 1
ATOM 1640 O O . ARG A 1 217 ? 6.023 4.211 -28.342 1.00 85.44 217 ARG A O 1
ATOM 1647 N N . GLY A 1 218 ? 7.792 4.447 -26.971 1.00 83.44 218 GLY A N 1
ATOM 1648 C CA . GLY A 1 218 ? 8.331 3.095 -27.102 1.00 83.44 218 GLY A CA 1
ATOM 1649 C C . GLY A 1 218 ? 7.653 2.055 -26.209 1.00 83.44 218 GLY A C 1
ATOM 1650 O O . GLY A 1 218 ? 8.100 0.910 -26.175 1.00 83.44 218 GLY A O 1
ATOM 1651 N N . LEU A 1 219 ? 6.604 2.420 -25.460 1.00 82.06 219 LEU A N 1
ATOM 1652 C CA . LEU A 1 219 ? 5.867 1.450 -24.655 1.00 82.06 219 LEU A CA 1
ATOM 1653 C C . LEU A 1 219 ? 5.136 0.434 -25.557 1.00 82.06 219 LEU A C 1
ATOM 1655 O O . LEU A 1 219 ? 4.494 0.838 -26.527 1.00 82.06 219 LEU A O 1
ATOM 1659 N N . PRO A 1 220 ? 5.171 -0.868 -25.218 1.00 82.94 220 PRO A N 1
ATOM 1660 C CA . PRO A 1 220 ? 4.478 -1.909 -25.972 1.00 82.94 220 PRO A CA 1
ATOM 1661 C C . PRO A 1 220 ? 2.977 -1.650 -26.151 1.00 82.94 220 PRO A C 1
ATOM 1663 O O . PRO A 1 220 ? 2.304 -1.158 -25.239 1.00 82.94 220 PRO A O 1
ATOM 1666 N N . GLN A 1 221 ? 2.433 -2.078 -27.296 1.00 81.12 221 GLN A N 1
ATOM 1667 C CA . GLN A 1 221 ? 1.013 -1.931 -27.654 1.00 81.12 221 GLN A CA 1
ATOM 1668 C C . GLN A 1 221 ? 0.062 -2.510 -26.592 1.00 81.12 221 GLN A C 1
ATOM 1670 O O . GLN A 1 221 ? -1.009 -1.955 -26.359 1.00 81.12 221 GLN A O 1
ATOM 1675 N N . ALA A 1 222 ? 0.497 -3.536 -25.851 1.00 80.38 222 ALA A N 1
ATOM 1676 C CA . ALA A 1 222 ? -0.249 -4.118 -24.735 1.00 80.38 222 ALA A CA 1
ATOM 1677 C C . ALA A 1 222 ? -0.706 -3.087 -23.680 1.00 80.38 222 ALA A C 1
ATOM 1679 O O . ALA A 1 222 ? -1.712 -3.308 -22.999 1.00 80.38 222 ALA A O 1
ATOM 1680 N N . PHE A 1 223 ? 0.005 -1.958 -23.535 1.00 80.12 223 PHE A N 1
ATOM 1681 C CA . PHE A 1 223 ? -0.414 -0.843 -22.681 1.00 80.12 223 PHE A CA 1
ATOM 1682 C C . PHE A 1 223 ? -1.512 0.022 -23.306 1.00 80.12 223 PHE A C 1
ATOM 1684 O O . PHE A 1 223 ? -2.365 0.520 -22.570 1.00 80.12 223 PHE A O 1
ATOM 1691 N N . ALA A 1 224 ? -1.495 0.208 -24.627 1.00 81.25 224 ALA A N 1
ATOM 1692 C CA . ALA A 1 224 ? -2.508 0.967 -25.357 1.00 81.25 224 ALA A CA 1
ATOM 1693 C C . ALA A 1 224 ? -3.848 0.218 -25.425 1.00 81.25 224 ALA A C 1
ATOM 1695 O O . ALA A 1 224 ? -4.901 0.850 -25.382 1.00 81.25 224 ALA A O 1
ATOM 1696 N N . ASP A 1 225 ? -3.808 -1.116 -25.427 1.00 83.06 225 ASP A N 1
ATOM 1697 C CA . ASP A 1 225 ? -5.002 -1.972 -25.414 1.00 83.06 225 ASP A CA 1
ATOM 1698 C C . ASP A 1 225 ? -5.710 -1.983 -24.043 1.00 83.06 225 ASP A C 1
ATOM 1700 O O . ASP A 1 225 ? -6.829 -2.481 -23.895 1.00 83.06 225 ASP A O 1
ATOM 1704 N N . GLN A 1 226 ? -5.078 -1.418 -23.006 1.00 83.38 226 GLN A N 1
ATOM 1705 C CA . GLN A 1 226 ? -5.713 -1.256 -21.703 1.00 83.38 226 GLN A CA 1
ATOM 1706 C C . GLN A 1 226 ? -6.761 -0.141 -21.746 1.00 83.38 226 GLN A C 1
ATOM 1708 O O . GLN A 1 226 ? -6.527 0.951 -22.259 1.00 83.38 226 GLN A O 1
ATOM 1713 N N . GLY A 1 227 ? -7.904 -0.377 -21.098 1.00 81.88 227 GLY A N 1
ATOM 1714 C CA . GLY A 1 227 ? -8.955 0.632 -20.980 1.00 81.88 227 GLY A CA 1
ATOM 1715 C C . GLY A 1 227 ? -8.437 1.955 -20.402 1.00 81.88 227 GLY A C 1
ATOM 1716 O O . GLY A 1 227 ? -7.712 1.975 -19.398 1.00 81.88 227 GLY A O 1
ATOM 1717 N N . HIS A 1 228 ? -8.845 3.067 -21.020 1.00 83.25 228 HIS A N 1
ATOM 1718 C CA . HIS A 1 228 ? -8.443 4.407 -20.603 1.00 83.25 228 HIS A CA 1
ATOM 1719 C C . HIS A 1 228 ? -8.758 4.645 -19.120 1.00 83.25 228 HIS A C 1
ATOM 1721 O O . HIS A 1 228 ? -9.896 4.506 -18.661 1.00 83.25 228 HIS A O 1
ATOM 1727 N N . ARG A 1 229 ? -7.740 5.055 -18.358 1.00 83.62 229 ARG A N 1
ATOM 1728 C CA . ARG A 1 229 ? -7.886 5.422 -16.946 1.00 83.62 229 ARG A CA 1
ATOM 1729 C C . ARG A 1 229 ? -7.915 6.941 -16.805 1.00 83.62 229 ARG A C 1
ATOM 1731 O O . ARG A 1 229 ? -7.036 7.598 -17.356 1.00 83.62 229 ARG A O 1
ATOM 1738 N N . PRO A 1 230 ? -8.829 7.506 -15.991 1.00 85.69 230 PRO A N 1
ATOM 1739 C CA . PRO A 1 230 ? -8.830 8.933 -15.705 1.00 85.69 230 PRO A CA 1
ATOM 1740 C C . PRO A 1 230 ? -7.468 9.388 -15.183 1.00 85.69 230 PRO A C 1
ATOM 1742 O O . PRO A 1 230 ? -6.985 8.917 -14.137 1.00 85.69 230 PRO A O 1
ATOM 1745 N N . SER A 1 231 ? -6.871 10.326 -15.908 1.00 83.62 231 SER A N 1
ATOM 1746 C CA . SER A 1 231 ? -5.602 10.939 -15.547 1.00 83.62 231 SER A CA 1
ATOM 1747 C C . SER A 1 231 ? -5.727 11.727 -14.238 1.00 83.62 231 SER A C 1
ATOM 1749 O O . SER A 1 231 ? -6.822 12.036 -13.752 1.00 83.62 231 SER A O 1
ATOM 1751 N N . TRP A 1 232 ? -4.586 12.091 -13.653 1.00 83.75 232 TRP A N 1
ATOM 1752 C CA . TRP A 1 232 ? -4.547 12.964 -12.476 1.00 83.75 232 TRP A CA 1
ATOM 1753 C C . TRP A 1 232 ? -5.275 14.279 -12.712 1.00 83.75 232 TRP A C 1
ATOM 1755 O O . TRP A 1 232 ? -6.027 14.736 -11.854 1.00 83.75 232 TRP A O 1
ATOM 1765 N N . ALA A 1 233 ? -5.107 14.850 -13.900 1.00 85.06 233 ALA A N 1
ATOM 1766 C CA . ALA A 1 233 ? -5.747 16.100 -14.239 1.00 85.06 233 ALA A CA 1
ATOM 1767 C C . ALA A 1 233 ? -7.272 15.931 -14.425 1.00 85.06 233 ALA A C 1
ATOM 1769 O O . ALA A 1 233 ? -8.024 16.862 -14.131 1.00 85.06 233 ALA A O 1
ATOM 1770 N N . ASP A 1 234 ? -7.769 14.757 -14.852 1.00 85.88 234 ASP A N 1
ATOM 1771 C CA . ASP A 1 234 ? -9.223 14.493 -14.936 1.00 85.88 234 ASP A CA 1
ATOM 1772 C C . ASP A 1 234 ? -9.846 14.487 -13.543 1.00 85.88 234 ASP A C 1
ATOM 1774 O O . ASP A 1 234 ? -10.921 15.053 -13.312 1.00 85.88 234 ASP A O 1
ATOM 1778 N N . ARG A 1 235 ? -9.095 13.927 -12.590 1.00 88.31 235 ARG A N 1
ATOM 1779 C CA . ARG A 1 235 ? -9.440 13.866 -11.171 1.00 88.31 235 ARG A CA 1
ATOM 1780 C C . ARG A 1 235 ? -9.072 15.120 -10.378 1.00 88.31 235 ARG A C 1
ATOM 1782 O O . ARG A 1 235 ? -9.397 15.174 -9.197 1.00 88.31 235 ARG A O 1
ATOM 1789 N N . ALA A 1 236 ? -8.479 16.145 -10.995 1.00 91.81 236 ALA A N 1
ATOM 1790 C CA . ALA A 1 236 ? -8.004 17.331 -10.280 1.00 91.81 236 ALA A CA 1
ATOM 1791 C C . ALA A 1 236 ? -9.102 17.998 -9.442 1.00 91.81 236 ALA A C 1
ATOM 1793 O O . ALA A 1 236 ? -8.854 18.372 -8.301 1.00 91.81 236 ALA A O 1
ATOM 1794 N N . ARG A 1 237 ? -10.334 18.074 -9.970 1.00 90.75 237 ARG A N 1
ATOM 1795 C CA . ARG A 1 237 ? -11.469 18.633 -9.222 1.00 90.75 237 ARG A CA 1
ATOM 1796 C C . ARG A 1 237 ? -11.805 17.800 -7.988 1.00 90.75 237 ARG A C 1
ATOM 1798 O O . ARG A 1 237 ? -11.902 18.355 -6.910 1.00 90.75 237 ARG A O 1
ATOM 1805 N N . HIS A 1 238 ? -11.868 16.477 -8.132 1.00 88.56 238 HIS A N 1
ATOM 1806 C CA . HIS A 1 238 ? -12.101 15.580 -7.000 1.00 88.56 238 HIS A CA 1
ATOM 1807 C C . HIS A 1 238 ? -11.044 15.760 -5.899 1.00 88.56 238 HIS A C 1
ATOM 1809 O O . HIS A 1 238 ? -11.396 15.817 -4.724 1.00 88.56 238 HIS A O 1
ATOM 1815 N N . TYR A 1 239 ? -9.765 15.893 -6.268 1.00 90.19 239 TYR A N 1
ATOM 1816 C CA . TYR A 1 239 ? -8.702 16.161 -5.296 1.00 90.19 239 TYR A CA 1
ATOM 1817 C C . TYR A 1 239 ? -8.840 17.533 -4.639 1.00 90.19 239 TYR A C 1
ATOM 1819 O O . TYR A 1 239 ? -8.653 17.636 -3.430 1.00 90.19 239 TYR A O 1
ATOM 1827 N N . ALA A 1 240 ? -9.206 18.566 -5.400 1.00 92.38 240 ALA A N 1
ATOM 1828 C CA . ALA A 1 240 ? -9.488 19.882 -4.842 1.00 92.38 240 ALA A CA 1
ATOM 1829 C C . ALA A 1 240 ? -10.655 19.846 -3.849 1.00 92.38 240 ALA A C 1
ATOM 1831 O O . ALA A 1 240 ? -10.534 20.423 -2.773 1.00 92.38 240 ALA A O 1
ATOM 1832 N N . ASP A 1 241 ? -11.720 19.099 -4.152 1.00 90.38 241 ASP A N 1
ATOM 1833 C CA . ASP A 1 241 ? -12.853 18.940 -3.242 1.00 90.38 241 ASP A CA 1
ATOM 1834 C C . ASP A 1 241 ? -12.416 18.237 -1.937 1.00 90.38 241 ASP A C 1
ATOM 1836 O O . ASP A 1 241 ? -12.856 18.612 -0.853 1.00 90.38 241 ASP A O 1
ATOM 1840 N N . VAL A 1 242 ? -11.535 17.226 -2.015 1.00 88.81 242 VAL A N 1
ATOM 1841 C CA . VAL A 1 242 ? -10.963 16.559 -0.825 1.00 88.81 242 VAL A CA 1
ATOM 1842 C C . VAL A 1 242 ? -10.121 17.536 -0.004 1.00 88.81 242 VAL A C 1
ATOM 1844 O O . VAL A 1 242 ? -10.298 17.615 1.209 1.00 88.81 242 VAL A O 1
ATOM 1847 N N . VAL A 1 243 ? -9.240 18.307 -0.648 1.00 91.12 243 VAL A N 1
ATOM 1848 C CA . VAL A 1 243 ? -8.406 19.308 0.035 1.00 91.12 243 VAL A CA 1
ATOM 1849 C C . VAL A 1 243 ? -9.266 20.385 0.684 1.00 91.12 243 VAL A C 1
ATOM 1851 O O . VAL A 1 243 ? -9.016 20.734 1.827 1.00 91.12 243 VAL A O 1
ATOM 1854 N N . ALA A 1 244 ? -10.294 20.886 -0.000 1.00 90.81 244 ALA A N 1
ATOM 1855 C CA . ALA A 1 244 ? -11.178 21.909 0.542 1.00 90.81 244 ALA A CA 1
ATOM 1856 C C . ALA A 1 244 ? -11.988 21.416 1.748 1.00 90.81 244 ALA A C 1
ATOM 1858 O O . ALA A 1 244 ? -12.251 22.200 2.652 1.00 90.81 244 ALA A O 1
ATOM 1859 N N . ARG A 1 245 ? -12.348 20.125 1.786 1.00 84.62 245 ARG A N 1
ATOM 1860 C CA . ARG A 1 245 ? -12.994 19.515 2.956 1.00 84.62 245 ARG A CA 1
ATOM 1861 C C . ARG A 1 245 ? -12.044 19.380 4.144 1.00 84.62 245 ARG A C 1
ATOM 1863 O O . ARG A 1 245 ? -12.420 19.733 5.252 1.00 84.62 245 ARG A O 1
ATOM 1870 N N . LEU A 1 246 ? -10.826 18.883 3.916 1.00 83.88 246 LEU A N 1
ATOM 1871 C CA . LEU A 1 246 ? -9.857 18.625 4.992 1.00 83.88 246 LEU A CA 1
ATOM 1872 C C . LEU A 1 246 ? -9.128 19.892 5.466 1.00 83.88 246 LEU A C 1
ATOM 1874 O O . LEU A 1 246 ? -8.735 19.986 6.624 1.00 83.88 246 LEU A O 1
ATOM 1878 N N . HIS A 1 247 ? -8.941 20.864 4.573 1.00 88.19 247 HIS A N 1
ATOM 1879 C CA . HIS A 1 247 ? -8.235 22.118 4.821 1.00 88.19 247 HIS A CA 1
ATOM 1880 C C . HIS A 1 247 ? -8.968 23.295 4.150 1.00 88.19 247 HIS A C 1
ATOM 1882 O O . HIS A 1 247 ? -8.522 23.798 3.108 1.00 88.19 247 HIS A O 1
ATOM 1888 N N . PRO A 1 248 ? -10.075 23.779 4.748 1.00 89.75 248 PRO A N 1
ATOM 1889 C CA . PRO A 1 248 ? -10.913 24.825 4.156 1.00 89.75 248 PRO A CA 1
ATOM 1890 C C . PRO A 1 248 ? -10.145 26.089 3.750 1.00 89.75 248 PRO A C 1
ATOM 1892 O O . PRO A 1 248 ? -10.386 26.635 2.674 1.00 89.75 248 PRO A O 1
ATOM 1895 N N . ALA A 1 249 ? -9.144 26.492 4.544 1.00 93.81 249 ALA A N 1
ATOM 1896 C CA . ALA A 1 249 ? -8.321 27.681 4.300 1.00 93.81 249 ALA A CA 1
ATOM 1897 C C . ALA A 1 249 ? -7.596 27.678 2.938 1.00 93.81 249 ALA A C 1
ATOM 1899 O O . ALA A 1 249 ? -7.395 28.732 2.340 1.00 93.81 249 ALA A O 1
ATOM 1900 N N . VAL A 1 250 ? -7.225 26.504 2.413 1.00 95.44 250 VAL A N 1
ATOM 1901 C CA . VAL A 1 250 ? -6.558 26.373 1.102 1.00 95.44 250 VAL A CA 1
ATOM 1902 C C . VAL A 1 250 ? -7.486 25.836 0.011 1.00 95.44 250 VAL A C 1
ATOM 1904 O O . VAL A 1 250 ? -7.065 25.679 -1.138 1.00 95.44 250 VAL A O 1
ATOM 1907 N N . GLY A 1 251 ? -8.760 25.593 0.331 1.00 95.12 251 GLY A N 1
ATOM 1908 C CA . GLY A 1 251 ? -9.735 24.999 -0.580 1.00 95.12 251 GLY A CA 1
ATOM 1909 C C . GLY A 1 251 ? -9.935 25.809 -1.860 1.00 95.12 251 GLY A C 1
ATOM 1910 O O . GLY A 1 251 ? -9.912 25.248 -2.955 1.00 95.12 251 GLY A O 1
ATOM 1911 N N . GLY A 1 252 ? -10.053 27.137 -1.758 1.00 95.25 252 GLY A N 1
ATOM 1912 C CA . GLY A 1 252 ? -10.169 28.013 -2.932 1.00 95.25 252 GLY A CA 1
ATOM 1913 C C . GLY A 1 252 ? -8.968 27.894 -3.881 1.00 95.25 252 GLY A C 1
ATOM 1914 O O . GLY A 1 252 ? -9.136 27.728 -5.091 1.00 95.25 252 GLY A O 1
ATOM 1915 N N . ARG A 1 253 ? -7.746 27.870 -3.329 1.00 96.06 253 ARG A N 1
ATOM 1916 C CA . ARG A 1 253 ? -6.505 27.691 -4.101 1.00 96.06 253 ARG A CA 1
ATOM 1917 C C . ARG A 1 253 ? -6.445 26.316 -4.770 1.00 96.06 253 ARG A C 1
ATOM 1919 O O . ARG A 1 253 ? -6.052 26.226 -5.932 1.00 96.06 253 ARG A O 1
ATOM 1926 N N . ALA A 1 254 ? -6.858 25.259 -4.073 1.00 95.44 254 ALA A N 1
ATOM 1927 C CA . ALA A 1 254 ? -6.899 23.910 -4.632 1.00 95.44 254 ALA A CA 1
ATOM 1928 C C . ALA A 1 254 ? -7.839 23.825 -5.849 1.00 95.44 254 ALA A C 1
ATOM 1930 O O . ALA A 1 254 ? -7.461 23.279 -6.889 1.00 95.44 254 ALA A O 1
ATOM 1931 N N . HIS A 1 255 ? -9.027 24.432 -5.761 1.00 95.75 255 HIS A N 1
ATOM 1932 C CA . HIS A 1 255 ? -9.968 24.501 -6.881 1.00 95.75 255 HIS A CA 1
ATOM 1933 C C . HIS A 1 255 ? -9.414 25.304 -8.060 1.00 95.75 255 HIS A C 1
ATOM 1935 O O . HIS A 1 255 ? -9.498 24.845 -9.199 1.00 95.75 255 HIS A O 1
ATOM 1941 N N . ALA A 1 256 ? -8.775 26.448 -7.801 1.00 94.44 256 ALA A N 1
ATOM 1942 C CA . ALA A 1 256 ? -8.160 27.257 -8.852 1.00 94.44 256 ALA A CA 1
ATOM 1943 C C . ALA A 1 256 ? -7.085 26.476 -9.638 1.00 94.44 256 ALA A C 1
ATOM 1945 O O . ALA A 1 256 ? -7.056 26.531 -10.871 1.00 94.44 256 ALA A O 1
ATOM 1946 N N . ILE A 1 257 ? -6.243 25.696 -8.944 1.00 93.31 257 ILE A N 1
ATOM 1947 C CA . ILE A 1 257 ? -5.237 24.814 -9.566 1.00 93.31 257 ILE A CA 1
ATOM 1948 C C . ILE A 1 257 ? -5.909 23.716 -10.404 1.00 93.31 257 ILE A C 1
ATOM 1950 O O . ILE A 1 257 ? -5.475 23.430 -11.528 1.00 93.31 257 ILE A O 1
ATOM 1954 N N . ALA A 1 258 ? -6.983 23.109 -9.892 1.00 93.19 258 ALA A N 1
ATOM 1955 C CA . ALA A 1 258 ? -7.726 22.084 -10.620 1.00 93.19 258 ALA A CA 1
ATOM 1956 C C . ALA A 1 258 ? -8.350 22.626 -11.915 1.00 93.19 258 ALA A C 1
ATOM 1958 O O . ALA A 1 258 ? -8.263 21.984 -12.967 1.00 93.19 258 ALA A O 1
ATOM 1959 N N . ASP A 1 259 ? -8.924 23.827 -11.862 1.00 90.62 259 ASP A N 1
ATOM 1960 C CA . ASP A 1 259 ? -9.543 24.469 -13.018 1.00 90.62 259 ASP A CA 1
ATOM 1961 C C . ASP A 1 259 ? -8.484 24.887 -14.057 1.00 90.62 259 ASP A C 1
ATOM 1963 O O . ASP A 1 259 ? -8.676 24.679 -15.259 1.00 90.62 259 ASP A O 1
ATOM 1967 N N . ALA A 1 260 ? -7.318 25.379 -13.617 1.00 88.56 260 ALA A N 1
ATOM 1968 C CA . ALA A 1 260 ? -6.186 25.679 -14.499 1.00 88.56 260 ALA A CA 1
ATOM 1969 C C . ALA A 1 260 ? -5.656 24.425 -15.222 1.00 88.56 260 ALA A C 1
ATOM 1971 O O . ALA A 1 260 ? -5.430 24.453 -16.433 1.00 88.56 260 ALA A O 1
ATOM 1972 N N . SER A 1 261 ? -5.552 23.298 -14.512 1.00 85.44 261 SER A N 1
ATOM 1973 C CA . SER A 1 261 ? -5.111 22.010 -15.075 1.00 85.44 261 SER A CA 1
ATOM 1974 C C . SER A 1 261 ? -6.055 21.484 -16.166 1.00 85.44 261 SER A C 1
ATOM 1976 O O . SER A 1 261 ? -5.633 20.814 -17.113 1.00 85.44 261 SER A O 1
ATOM 1978 N N . ARG A 1 262 ? -7.354 21.794 -16.064 1.00 78.69 262 ARG A N 1
ATOM 1979 C CA . ARG A 1 262 ? -8.350 21.472 -17.098 1.00 78.69 262 ARG A CA 1
ATOM 1980 C C . ARG A 1 262 ? -8.232 22.395 -18.310 1.00 78.69 262 ARG A C 1
ATOM 1982 O O . ARG A 1 262 ? -8.275 21.908 -19.440 1.00 78.69 262 ARG A O 1
ATOM 1989 N N . ARG A 1 263 ? -8.040 23.701 -18.091 1.00 74.12 263 ARG A N 1
ATOM 1990 C CA . ARG A 1 263 ? -7.858 24.693 -19.168 1.00 74.12 263 ARG A CA 1
ATOM 1991 C C . ARG A 1 263 ? -6.608 24.416 -20.009 1.00 74.12 263 ARG A C 1
ATOM 1993 O O . ARG A 1 263 ? -6.710 24.393 -21.231 1.00 74.12 263 ARG A O 1
ATOM 2000 N N . GLY A 1 264 ? -5.475 24.098 -19.376 1.00 67.56 264 GLY A N 1
ATOM 2001 C CA . GLY A 1 264 ? -4.222 23.776 -20.077 1.00 67.56 264 GLY A CA 1
ATOM 2002 C C . GLY A 1 264 ? -4.316 22.573 -21.027 1.00 67.56 264 GLY A C 1
ATOM 2003 O O . GLY A 1 264 ? -3.573 22.498 -22.002 1.00 67.56 264 GLY A O 1
ATOM 2004 N N . ARG A 1 265 ? -5.267 21.655 -20.802 1.00 65.19 265 ARG A N 1
ATOM 2005 C CA . ARG A 1 265 ? -5.525 20.533 -21.718 1.00 65.19 265 ARG A CA 1
ATOM 2006 C C . ARG A 1 265 ? -6.407 20.896 -22.897 1.00 65.19 265 ARG A C 1
ATOM 2008 O O . ARG A 1 265 ? -6.104 20.465 -24.001 1.00 65.19 265 ARG A O 1
ATOM 2015 N N . ARG A 1 266 ? -7.428 21.731 -22.691 1.00 57.22 266 ARG A N 1
ATOM 2016 C CA . ARG A 1 266 ? -8.281 22.214 -23.790 1.00 57.22 266 ARG A CA 1
ATOM 2017 C C . ARG A 1 266 ? -7.487 23.011 -24.826 1.00 57.22 266 ARG A C 1
ATOM 2019 O O . ARG A 1 266 ? -7.754 22.876 -26.010 1.00 57.22 266 ARG A O 1
ATOM 2026 N N . ILE A 1 267 ? -6.472 23.761 -24.392 1.00 50.56 267 ILE A N 1
ATOM 2027 C CA . ILE A 1 267 ? -5.585 24.520 -25.291 1.00 50.56 267 ILE A CA 1
ATOM 2028 C C . ILE A 1 267 ? -4.744 23.588 -26.187 1.00 50.56 267 ILE A C 1
ATOM 2030 O O . ILE A 1 267 ? -4.424 23.950 -27.313 1.00 50.56 267 ILE A O 1
ATOM 2034 N N . ARG A 1 268 ? -4.425 22.366 -25.732 1.00 48.91 268 ARG A N 1
ATOM 2035 C CA . ARG A 1 268 ? -3.667 21.372 -26.516 1.00 48.91 268 ARG A CA 1
ATOM 2036 C C . ARG A 1 268 ? -4.524 20.525 -27.461 1.00 48.91 268 ARG A C 1
ATOM 2038 O O . ARG A 1 268 ? -3.965 19.902 -28.352 1.00 48.91 268 ARG A O 1
ATOM 2045 N N . THR A 1 269 ? -5.844 20.482 -27.277 1.00 43.81 269 THR A N 1
ATOM 2046 C CA . THR A 1 269 ? -6.757 19.640 -28.071 1.00 43.81 269 THR A CA 1
ATOM 2047 C C . THR A 1 269 ? -7.596 20.426 -29.077 1.00 43.81 269 THR A C 1
ATOM 2049 O O . THR A 1 269 ? -8.621 19.913 -29.514 1.00 43.81 269 THR A O 1
ATOM 2052 N N . CYS A 1 270 ? -7.221 21.657 -29.445 1.00 30.98 270 CYS A N 1
ATOM 2053 C CA . CYS A 1 270 ? -7.851 22.289 -30.605 1.00 30.98 270 CYS A CA 1
ATOM 2054 C C . CYS A 1 270 ? -7.504 21.454 -31.848 1.00 30.98 270 CYS A C 1
ATOM 2056 O O . CYS A 1 270 ? -6.318 21.342 -32.168 1.00 30.98 270 CYS A O 1
ATOM 2058 N N . PRO A 1 271 ? -8.486 20.858 -32.547 1.00 39.22 271 PRO A N 1
ATOM 2059 C CA . PRO A 1 271 ? -8.212 20.262 -33.835 1.00 39.22 271 PRO A CA 1
ATOM 2060 C C . PRO A 1 271 ? -7.898 21.424 -34.773 1.00 39.22 271 PRO A C 1
ATOM 2062 O O . PRO A 1 271 ? -8.776 22.214 -35.111 1.00 39.22 271 PRO A O 1
ATOM 2065 N N . CYS A 1 272 ? -6.639 21.565 -35.176 1.00 35.47 272 CYS A N 1
ATOM 2066 C CA . CYS A 1 272 ? -6.345 22.300 -36.395 1.00 35.47 272 CYS A CA 1
ATOM 2067 C C . CYS A 1 272 ? -6.998 21.506 -37.530 1.00 35.47 272 CYS A C 1
ATOM 2069 O O . CYS A 1 272 ? -6.408 20.562 -38.049 1.00 35.47 272 CYS A O 1
ATOM 2071 N N . THR A 1 273 ? -8.242 21.832 -37.878 1.00 38.47 273 THR A N 1
ATOM 2072 C CA . THR A 1 273 ? -8.825 21.415 -39.150 1.0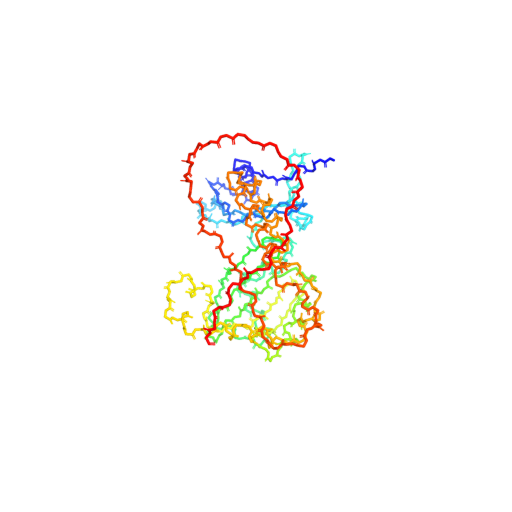0 38.47 273 THR A CA 1
ATOM 2073 C C . THR A 1 273 ? -7.942 21.995 -40.242 1.00 38.47 273 THR A C 1
ATOM 2075 O O . THR A 1 273 ? -7.875 23.211 -40.433 1.00 38.47 273 THR A O 1
ATOM 2078 N N . ALA A 1 274 ? -7.192 21.107 -40.888 1.00 39.22 274 ALA A N 1
ATOM 2079 C CA . ALA A 1 274 ? -6.325 21.401 -42.008 1.00 39.22 274 ALA A CA 1
ATOM 2080 C C . ALA A 1 274 ? -7.173 21.811 -43.220 1.00 39.22 274 ALA A C 1
ATOM 2082 O O . ALA A 1 274 ? -7.472 21.010 -44.094 1.00 39.22 274 ALA A O 1
ATOM 2083 N N . THR A 1 275 ? -7.544 23.083 -43.267 1.00 36.75 275 THR A N 1
ATOM 2084 C CA . THR A 1 275 ? -7.995 23.769 -44.482 1.00 36.75 275 THR A CA 1
ATOM 2085 C C . THR A 1 275 ? -7.327 25.134 -44.517 1.00 36.75 275 THR A C 1
ATOM 2087 O O . THR A 1 275 ? -7.953 26.177 -44.392 1.00 36.75 275 THR A O 1
ATOM 2090 N N . SER A 1 276 ? -6.000 25.121 -44.608 1.00 36.59 276 SER A N 1
ATOM 2091 C CA . SER A 1 276 ? -5.220 26.288 -45.005 1.00 36.59 276 SER A CA 1
ATOM 2092 C C . SER A 1 276 ? -3.891 25.807 -45.567 1.00 36.59 276 SER A C 1
ATOM 2094 O O . SER A 1 276 ? -2.955 25.487 -44.836 1.00 36.59 276 SER A O 1
ATOM 2096 N N . THR A 1 277 ? -3.810 25.758 -46.891 1.00 34.53 277 THR A N 1
ATOM 2097 C CA . THR A 1 277 ? -2.570 25.670 -47.662 1.00 34.53 277 THR A CA 1
ATOM 2098 C C . THR A 1 277 ? -1.739 26.934 -47.442 1.00 34.53 277 THR A C 1
ATOM 2100 O O . THR A 1 277 ? -1.797 27.859 -48.245 1.00 34.53 277 THR A O 1
ATOM 2103 N N . ARG A 1 278 ? -0.987 26.998 -46.337 1.00 31.78 278 ARG A N 1
ATOM 2104 C CA . ARG A 1 278 ? 0.163 27.900 -46.139 1.00 31.78 278 ARG A CA 1
ATOM 2105 C C . ARG A 1 278 ? 1.049 27.360 -45.005 1.00 31.78 278 ARG A C 1
ATOM 2107 O O . ARG A 1 278 ? 0.512 26.986 -43.963 1.00 31.78 278 ARG A O 1
ATOM 2114 N N . PRO A 1 279 ? 2.379 27.283 -45.185 1.00 35.09 279 PRO A N 1
ATOM 2115 C CA . PRO A 1 279 ? 3.252 26.646 -44.210 1.00 35.09 279 PRO A CA 1
ATOM 2116 C C . PRO A 1 279 ? 3.515 27.566 -43.006 1.00 35.09 279 PRO A C 1
ATOM 2118 O O . PRO A 1 279 ? 3.737 28.764 -43.157 1.00 35.09 279 PRO A O 1
ATOM 2121 N N . SER A 1 280 ? 3.537 26.962 -41.812 1.00 38.25 280 SER A N 1
ATOM 2122 C CA . SER A 1 280 ? 4.027 27.496 -40.526 1.00 38.25 280 SER A CA 1
ATOM 2123 C C . SER A 1 280 ? 3.316 28.718 -39.910 1.00 38.25 280 SER A C 1
ATOM 2125 O O . SER A 1 280 ? 3.740 29.855 -40.076 1.00 38.25 280 SER A O 1
ATOM 2127 N N . CYS A 1 281 ? 2.343 28.464 -39.025 1.00 27.33 281 CYS A N 1
ATOM 2128 C CA . CYS A 1 281 ? 2.010 29.376 -37.923 1.00 27.33 281 CYS A CA 1
ATOM 2129 C C . CYS A 1 281 ? 2.025 28.616 -36.590 1.00 27.33 281 CYS A C 1
ATOM 2131 O O . CYS A 1 281 ? 1.220 27.717 -36.361 1.00 27.33 281 CYS A O 1
ATOM 2133 N N . TRP A 1 282 ? 2.945 28.995 -35.702 1.00 30.64 282 TRP A N 1
ATOM 2134 C CA . TRP A 1 282 ? 2.924 28.622 -34.289 1.00 30.64 282 TRP A CA 1
ATOM 2135 C C . TRP A 1 282 ? 2.183 29.713 -33.506 1.00 30.64 282 TRP A C 1
ATOM 2137 O O . TRP A 1 282 ? 2.660 30.844 -33.425 1.00 30.64 282 TRP A O 1
ATOM 2147 N N . CYS A 1 283 ? 1.041 29.388 -32.895 1.00 31.06 283 CYS A N 1
ATOM 2148 C CA . CYS A 1 283 ? 0.370 30.292 -31.960 1.00 31.06 283 CYS A CA 1
ATOM 2149 C C . CYS A 1 283 ? 1.135 30.332 -30.628 1.00 31.06 283 CYS A C 1
ATOM 2151 O O . CYS A 1 283 ? 1.097 29.379 -29.847 1.00 31.06 283 CYS A O 1
ATOM 2153 N N . ARG A 1 284 ? 1.827 31.441 -30.349 1.00 30.12 284 ARG A N 1
ATOM 2154 C CA . ARG A 1 284 ? 2.428 31.721 -29.037 1.00 30.12 284 ARG A CA 1
ATOM 2155 C C . ARG A 1 284 ? 1.373 32.395 -28.150 1.00 30.12 284 ARG A C 1
ATOM 2157 O O . ARG A 1 284 ? 0.854 33.447 -28.504 1.00 30.12 284 ARG A O 1
ATOM 2164 N N . ALA A 1 285 ? 1.044 31.788 -27.010 1.00 34.12 285 ALA A N 1
ATOM 2165 C CA . ALA A 1 285 ? 0.139 32.379 -26.026 1.00 34.12 285 ALA A CA 1
ATOM 2166 C C . ALA A 1 285 ? 0.791 33.617 -25.383 1.00 34.12 285 ALA A C 1
ATOM 2168 O O . ALA A 1 285 ? 1.865 33.508 -24.789 1.00 34.12 285 ALA A O 1
ATOM 2169 N N . ALA A 1 286 ? 0.153 34.783 -25.503 1.00 29.78 286 ALA A N 1
ATOM 2170 C CA . ALA A 1 286 ? 0.557 35.990 -24.793 1.00 29.78 286 ALA A CA 1
ATOM 2171 C C . ALA A 1 286 ? 0.219 35.849 -23.299 1.00 29.78 286 ALA A C 1
ATOM 2173 O O . ALA A 1 286 ? -0.939 35.668 -22.920 1.00 29.78 286 ALA A O 1
ATOM 2174 N N . SER A 1 287 ? 1.241 35.910 -22.449 1.00 28.98 287 SER A N 1
ATOM 2175 C CA . SER A 1 287 ? 1.114 36.028 -20.999 1.00 28.98 287 SER A CA 1
ATOM 2176 C C . SER A 1 287 ? 0.697 37.453 -20.634 1.00 28.98 287 SER A C 1
ATOM 2178 O O . SER A 1 287 ? 1.396 38.414 -20.942 1.00 28.98 287 SER A O 1
ATOM 2180 N N . SER A 1 288 ? -0.446 37.584 -19.970 1.00 30.47 288 SER A N 1
ATOM 2181 C CA . SER A 1 288 ? -0.975 38.839 -19.444 1.00 30.47 288 SER A CA 1
ATOM 2182 C C . SER A 1 288 ? -0.146 39.337 -18.255 1.00 30.47 288 SER A C 1
ATOM 2184 O O . SER A 1 288 ? -0.283 38.820 -17.146 1.00 30.47 288 SER A O 1
ATOM 2186 N N . SER A 1 289 ? 0.671 40.365 -18.470 1.00 30.11 289 SER A N 1
ATOM 2187 C CA . SER A 1 289 ? 1.227 41.205 -17.405 1.00 30.11 289 SER A CA 1
ATOM 2188 C C . SER A 1 289 ? 1.495 42.613 -17.937 1.00 30.11 289 SER A C 1
ATOM 2190 O O . SER A 1 289 ? 2.589 42.884 -18.418 1.00 30.11 289 SER A O 1
ATOM 2192 N N . ALA A 1 290 ? 0.486 43.485 -17.886 1.00 28.84 290 ALA A N 1
ATOM 2193 C CA . ALA A 1 290 ? 0.634 44.940 -17.755 1.00 28.84 290 ALA A CA 1
ATOM 2194 C C . ALA A 1 290 ? -0.749 45.600 -17.834 1.00 28.84 290 ALA A C 1
ATOM 2196 O O . ALA A 1 290 ? -1.323 45.706 -18.911 1.00 28.84 290 ALA A O 1
ATOM 2197 N N . CYS A 1 291 ? -1.276 46.058 -16.700 1.00 25.36 291 CYS A N 1
ATOM 2198 C CA . CYS A 1 291 ? -2.066 47.289 -16.670 1.00 25.36 291 CYS A CA 1
ATOM 2199 C C . CYS A 1 291 ? -2.092 47.806 -15.229 1.00 25.36 291 CYS A C 1
ATOM 2201 O O . CYS A 1 291 ? -2.977 47.487 -14.437 1.00 25.36 291 CYS A O 1
ATOM 2203 N N . SER A 1 292 ? -1.050 48.555 -14.877 1.00 27.31 292 SER A N 1
ATOM 2204 C CA . SER A 1 292 ? -1.043 49.428 -13.711 1.00 27.31 292 SER A CA 1
ATOM 2205 C C . SER A 1 292 ? -1.923 50.646 -13.987 1.00 27.31 292 SER A C 1
ATOM 2207 O O . SER A 1 292 ? -1.861 51.261 -15.048 1.00 27.31 292 SER A O 1
ATOM 2209 N N . THR A 1 293 ? -2.740 50.960 -12.995 1.00 30.53 293 THR A N 1
ATOM 2210 C CA . THR A 1 293 ? -3.634 52.107 -12.852 1.00 30.53 293 THR A CA 1
ATOM 2211 C C . THR A 1 293 ? -2.958 53.464 -13.044 1.00 30.53 293 THR A C 1
ATOM 2213 O O . THR A 1 293 ? -2.002 53.777 -12.340 1.00 30.53 293 THR A O 1
ATOM 2216 N N . SER A 1 294 ? -3.570 54.322 -13.861 1.00 27.38 294 SER A N 1
ATOM 2217 C CA . SER A 1 294 ? -3.567 55.775 -13.654 1.00 27.38 294 SER A CA 1
ATOM 2218 C C . SER A 1 294 ? -4.797 56.410 -14.314 1.00 27.38 294 SER A C 1
ATOM 2220 O O . SER A 1 294 ? -4.894 56.478 -15.537 1.00 27.38 294 SER A O 1
ATOM 2222 N N . THR A 1 295 ? -5.745 56.868 -13.498 1.00 30.61 295 THR A N 1
ATOM 2223 C CA . THR A 1 295 ? -6.818 57.807 -13.878 1.00 30.61 295 THR A CA 1
ATOM 2224 C C . THR A 1 295 ? -6.224 59.226 -13.913 1.00 30.61 295 THR A C 1
ATOM 2226 O O . THR A 1 295 ? -5.361 59.515 -13.081 1.00 30.61 295 THR A O 1
ATOM 2229 N N . PRO A 1 296 ? -6.689 60.146 -14.785 1.00 37.91 296 PRO A N 1
ATOM 2230 C CA . PRO A 1 296 ? -7.718 61.086 -14.320 1.00 37.91 296 PRO A CA 1
ATOM 2231 C C . PRO A 1 296 ? -8.745 61.568 -15.378 1.00 37.91 296 PRO A C 1
ATOM 2233 O O . PRO A 1 296 ? -8.433 61.766 -16.542 1.00 37.91 296 PRO A O 1
ATOM 2236 N N . ARG A 1 297 ? -9.956 61.842 -14.861 1.00 29.16 297 ARG A N 1
ATOM 2237 C CA . ARG A 1 297 ? -10.942 62.904 -15.193 1.00 29.16 297 ARG A CA 1
ATOM 2238 C C . ARG A 1 297 ? -11.366 63.159 -16.656 1.00 29.16 297 ARG A C 1
ATOM 2240 O O . ARG A 1 297 ? -10.598 63.683 -17.447 1.00 29.16 297 ARG A O 1
ATOM 2247 N N . GLY A 1 298 ? -12.687 63.096 -16.886 1.00 26.97 298 GLY A N 1
ATOM 2248 C CA . GLY A 1 298 ? -13.381 64.089 -17.724 1.00 26.97 298 GLY A CA 1
ATOM 2249 C C . GLY A 1 298 ? -14.527 63.593 -18.615 1.00 26.97 298 GLY A C 1
ATOM 2250 O O . GLY A 1 298 ? -14.277 63.030 -19.665 1.00 26.97 298 GLY A O 1
ATOM 2251 N N . ARG A 1 299 ? -15.758 63.972 -18.232 1.00 29.02 299 ARG A N 1
ATOM 2252 C CA . ARG A 1 299 ? -16.982 64.177 -19.044 1.00 29.02 299 ARG A CA 1
ATOM 2253 C C . ARG A 1 299 ? -17.665 62.999 -19.767 1.00 29.02 299 ARG A C 1
ATOM 2255 O O . ARG A 1 299 ? -17.073 62.165 -20.432 1.00 29.02 299 ARG A O 1
ATOM 2262 N N . ALA A 1 300 ? -18.991 63.034 -19.636 1.00 36.62 300 ALA A N 1
ATOM 2263 C CA . ALA A 1 300 ? -19.986 62.174 -20.262 1.00 36.62 300 ALA A CA 1
ATOM 2264 C C . ALA A 1 300 ? -20.199 62.490 -21.751 1.00 36.62 300 ALA A C 1
ATOM 2266 O O . ALA A 1 300 ? -20.116 63.659 -22.114 1.00 36.62 300 ALA A O 1
ATOM 2267 N N . ILE A 1 301 ? -20.589 61.474 -22.535 1.00 30.17 301 ILE A N 1
ATOM 2268 C CA . ILE A 1 301 ? -21.531 61.520 -23.674 1.00 30.17 301 ILE A CA 1
ATOM 2269 C C . ILE A 1 301 ? -22.040 60.081 -23.932 1.00 30.17 301 ILE A C 1
ATOM 2271 O O . ILE A 1 301 ? -21.278 59.118 -23.883 1.00 30.17 301 ILE A O 1
ATOM 2275 N N . ARG A 1 302 ? -23.354 59.945 -24.160 1.00 33.69 302 ARG A N 1
ATOM 2276 C CA . ARG A 1 302 ? -24.046 58.737 -24.654 1.00 33.69 302 ARG A CA 1
ATOM 2277 C C . ARG A 1 302 ? -23.731 58.519 -26.140 1.00 33.69 302 ARG A C 1
ATOM 2279 O O . ARG A 1 302 ? -23.765 59.515 -26.842 1.00 33.69 302 ARG A O 1
ATOM 2286 N N . THR A 1 303 ? -23.590 57.264 -26.598 1.00 30.58 303 THR A N 1
ATOM 2287 C CA . THR A 1 303 ? -24.285 56.664 -27.776 1.00 30.58 303 THR A CA 1
ATOM 2288 C C . THR A 1 303 ? -23.763 55.251 -28.108 1.00 30.58 303 THR A C 1
ATOM 2290 O O . THR A 1 303 ? -22.571 55.050 -28.295 1.00 30.58 303 THR A O 1
ATOM 2293 N N . THR A 1 304 ? -24.697 54.295 -28.136 1.00 30.78 304 THR A N 1
ATOM 2294 C CA . THR A 1 304 ? -24.953 53.244 -29.149 1.00 30.78 304 THR A CA 1
ATOM 2295 C C . THR A 1 304 ? -23.823 52.632 -30.014 1.00 30.78 304 THR A C 1
ATOM 2297 O O . THR A 1 304 ? -23.226 53.310 -30.842 1.00 30.78 304 THR A O 1
ATOM 2300 N N . THR A 1 305 ? -23.791 51.284 -30.001 1.00 32.91 305 THR A N 1
ATOM 2301 C CA . THR A 1 305 ? -23.325 50.333 -31.058 1.00 32.91 305 THR A CA 1
ATOM 2302 C C . THR A 1 305 ? -21.824 49.956 -31.047 1.00 32.91 305 THR A C 1
ATOM 2304 O O . THR A 1 305 ? -20.982 50.829 -30.855 1.00 32.91 305 THR A O 1
ATOM 2307 N N . PRO A 1 306 ? -21.454 48.659 -31.205 1.00 30.20 306 PRO A N 1
ATOM 2308 C CA . PRO A 1 306 ? -20.089 48.182 -30.959 1.00 30.20 306 PRO A CA 1
ATOM 2309 C C . PRO A 1 306 ? -19.178 48.386 -32.182 1.00 30.20 306 PRO A C 1
ATOM 2311 O O . PRO A 1 306 ? -19.654 48.232 -33.309 1.00 30.20 306 PRO A O 1
ATOM 2314 N N . PRO A 1 307 ? -17.868 48.651 -32.014 1.00 32.72 307 PRO A N 1
ATOM 2315 C CA . PRO A 1 307 ? -16.948 48.602 -33.133 1.00 32.72 307 PRO A CA 1
ATOM 2316 C C . PRO A 1 307 ? -16.446 47.174 -33.376 1.00 32.72 307 PRO A C 1
ATOM 2318 O O . PRO A 1 307 ? -16.134 46.413 -32.459 1.00 32.72 307 PRO A O 1
ATOM 2321 N N . ALA A 1 308 ? -16.408 46.855 -34.665 1.00 28.64 308 ALA A N 1
ATOM 2322 C CA . ALA A 1 308 ? -15.955 45.624 -35.279 1.00 28.64 308 ALA A CA 1
ATOM 2323 C C . ALA A 1 308 ? -14.493 45.271 -34.949 1.00 28.64 308 ALA A C 1
ATOM 2325 O O . ALA A 1 308 ? -13.668 46.143 -34.664 1.00 28.64 308 ALA A O 1
ATOM 2326 N N . CYS A 1 309 ? -14.176 43.975 -35.051 1.00 28.53 309 CYS A N 1
ATOM 2327 C CA . CYS A 1 309 ? -12.811 43.458 -35.082 1.00 28.53 309 CYS A CA 1
ATOM 2328 C C . CYS A 1 309 ? -11.993 44.201 -36.144 1.00 28.53 309 CYS A C 1
ATOM 2330 O O . CYS A 1 309 ? -12.269 44.086 -37.336 1.00 28.53 309 CYS A O 1
ATOM 2332 N N . SER A 1 310 ? -10.986 44.950 -35.703 1.00 27.22 310 SER A N 1
ATOM 2333 C CA . SER A 1 310 ? -9.933 45.461 -36.571 1.00 27.22 310 SER A CA 1
ATOM 2334 C C . SER A 1 310 ? -8.770 44.474 -36.560 1.00 27.22 310 SER A C 1
ATOM 2336 O O . SER A 1 310 ? -8.179 44.179 -35.522 1.00 27.22 310 SER A O 1
ATOM 2338 N N . ASP A 1 311 ? -8.476 43.946 -37.744 1.00 37.47 311 ASP A N 1
ATOM 2339 C CA . ASP A 1 311 ? -7.241 43.248 -38.064 1.00 37.47 311 ASP A CA 1
ATOM 2340 C C . ASP A 1 311 ? -6.073 44.229 -37.960 1.00 37.47 311 ASP A C 1
ATOM 2342 O O . ASP A 1 311 ? -5.978 45.171 -38.747 1.00 37.47 311 ASP A O 1
ATOM 2346 N N . THR A 1 312 ? -5.167 44.028 -37.003 1.00 29.27 312 THR A N 1
ATOM 2347 C CA . THR A 1 312 ? -3.754 44.434 -37.126 1.00 29.27 312 THR A CA 1
ATOM 2348 C C . THR A 1 312 ? -2.926 43.825 -35.995 1.00 29.27 312 THR A C 1
ATOM 2350 O O . THR A 1 312 ? -2.829 44.357 -34.894 1.00 29.27 312 THR A O 1
ATOM 2353 N N . CYS A 1 313 ? -2.286 42.689 -36.277 1.00 28.20 313 CYS A N 1
ATOM 2354 C CA . CYS A 1 313 ? -1.170 42.179 -35.482 1.00 28.20 313 CYS A CA 1
ATOM 2355 C C . CYS A 1 313 ? 0.133 42.511 -36.240 1.00 28.20 313 CYS A C 1
ATOM 2357 O O . CYS A 1 313 ? 0.252 42.120 -37.404 1.00 28.20 313 CYS A O 1
ATOM 2359 N N . PRO A 1 314 ? 1.118 43.213 -35.647 1.00 31.89 314 PRO A N 1
ATOM 2360 C CA . PRO A 1 314 ? 2.365 43.521 -36.337 1.00 31.89 314 PRO A CA 1
ATOM 2361 C C . PRO A 1 314 ? 3.243 42.264 -36.425 1.00 31.89 314 PRO A C 1
ATOM 2363 O O . PRO A 1 314 ? 3.697 41.726 -35.415 1.00 31.89 314 PRO A O 1
ATOM 2366 N N . CYS A 1 315 ? 3.488 41.788 -37.647 1.00 25.48 315 CYS A N 1
ATOM 2367 C CA . CYS A 1 315 ? 4.462 40.735 -37.925 1.00 25.48 315 CYS A CA 1
ATOM 2368 C C . CYS A 1 315 ? 5.881 41.319 -37.899 1.00 25.48 315 CYS A C 1
ATOM 2370 O O . CYS A 1 315 ? 6.240 42.098 -38.779 1.00 25.48 315 CYS A O 1
ATOM 2372 N N . TRP A 1 316 ? 6.710 40.903 -36.942 1.00 28.72 316 TRP A N 1
ATOM 2373 C CA . TRP A 1 316 ? 8.160 41.080 -37.033 1.00 28.72 316 TRP A CA 1
ATOM 2374 C C . TRP A 1 316 ? 8.769 39.865 -37.737 1.00 28.72 316 TRP A C 1
ATOM 2376 O O . TRP A 1 316 ? 8.655 38.740 -37.249 1.00 28.72 316 TRP A O 1
ATOM 2386 N N . ARG A 1 317 ? 9.393 40.095 -38.899 1.00 28.09 317 ARG A N 1
ATOM 2387 C CA . ARG A 1 317 ? 10.203 39.094 -39.608 1.00 28.09 317 ARG A CA 1
ATOM 2388 C C . ARG A 1 317 ? 11.496 38.831 -38.827 1.00 28.09 317 ARG A C 1
ATOM 2390 O O . ARG A 1 317 ? 12.147 39.777 -38.388 1.00 28.09 317 ARG A O 1
ATOM 2397 N N . ARG A 1 318 ? 11.870 37.559 -38.709 1.00 31.20 318 ARG A N 1
ATOM 2398 C CA . ARG A 1 318 ? 13.270 37.121 -38.720 1.00 31.20 318 ARG A CA 1
ATOM 2399 C C . ARG A 1 318 ? 13.497 36.358 -40.011 1.00 31.20 318 ARG A C 1
ATOM 2401 O O . ARG A 1 318 ? 12.528 35.692 -40.442 1.00 31.20 318 ARG A O 1
#

Secondary structure (DSSP, 8-state):
---------HHHHHHHHHHHHHHTT-EEEEEEEEEEEE-SS-EEEEEEEEEE-TT--EEEEEEEEE-SGGGTTSEEEE-SS-EEEEEETT--TT-TTHHHHT-HHHHHHHHHHTT---TT-EEEEEEEETTTEEEEEEE-SS-EEEEEE--HHHHHHHHHHHHHTTTSSS--EEEE-TTSEEEEEPPPS--HHHHHHTT-HHHHHTS-HHHHHHHHHTS-HHHHTSPPPPPTTTTHHHHHHHHHHH-HHHHHHHHHHHHHHHHHHHHHT--------------PPPP------------------PPP----------

Foldseek 3Di:
DPPPADDDDLVRVQVVVQVVQVVVQKGWDDKDWPDWDDDPQKIKTKIFTFIQHPVRDTDTWIKMKMQDPLLVQADWDDPPSGIIRIDTPPPQSQQQCSVLLQDLVSVLVVCVVLVHDNAPWDKDWPDDDGNAWTWIWTDHPVFIKIKIGGGLVCQVVVLVLQVLQPVAPGWHFSDDDSSGITITGDDDDDDPVVVVVVPPVVVVVPDDPVVVVVSVVPGGCSVVPDPDDQDCLSCQCVVLVVCCVVPVPCSVVSNVVSVVSVVVVVVVPDPPPPPDPDDDDDDDDDDDDDDDDDDDDDDDDDDDDDDDDDDDDDDDDD

pLDDT: mean 81.46, std 23.11, range [25.36, 98.81]

Radius of gyration: 27.64 Å; chains: 1; bounding box: 54×86×77 Å